Protein AF-A0A086M224-F1 (afdb_monomer_lite)

Foldseek 3Di:
DDDLVVLQVLLVVLLVVQLPDQPPPPVPDDPVVVVVSVVVLLVNLVSLLSSLVSCLVSVPVVSNLSSLNSLVSSCVVVLPPLADDPSSVVSLVSSLVSLVPRPPVPDDPSSVVSNVVSVVSNVSSVVSVVVVPDPPVVVVVVVVVVVVVCVVVVPDDPDDDDPDDDDDDDDDDDDDDDDDDDDDDDDDDDDDDDDDDD

pLDDT: mean 72.97, std 20.07, range [31.69, 95.88]

Secondary structure (DSSP, 8-state):
---HHHHHHHHHHHHHHHTT----------HHHHHHHHHHHHHHHHHHHHHHHHHHHTT-HHHHHHHHHHHHHHHGGGTTSSS--HHHHHHHHHHHHHHHTS-GGG--HHHHHHHHHHHHHHHHHHHHHHHHT--HHHHHHHHHHHHHHHHHTT----PPPPTT----------------------------------

Sequence (198 aa):
RQSPYVLDAFAQAICAKYARVPLNSSLSGSQQEGRREQERRQHRASRVLIAVEASTIACNYTYLFCAVAAYDALLRPLLCLHTLPPFLLDGLVKCLVAMEGVPRTAWHPRGRALFGLLTSRLLLIQTQSLQARRPRRARERDKEERRAKKKRSGERIIPKRKKGERRTVSEGPTKAATDDDAQTAHTRREDVPQIGRQ

Structure (mmCIF, N/CA/C/O backbone):
data_AF-A0A086M224-F1
#
_entry.id   AF-A0A086M224-F1
#
loop_
_atom_site.group_PDB
_atom_site.id
_atom_site.type_symbol
_atom_site.label_atom_id
_atom_site.label_alt_id
_atom_site.label_comp_id
_atom_site.label_asym_id
_atom_site.label_entity_id
_atom_site.label_seq_id
_atom_site.pdbx_PDB_ins_code
_atom_site.Cartn_x
_atom_site.Cartn_y
_atom_site.Cartn_z
_atom_site.occupancy
_atom_site.B_iso_or_equiv
_atom_site.auth_seq_id
_atom_site.auth_comp_id
_atom_site.auth_asym_id
_atom_site.auth_atom_id
_atom_site.pdbx_PDB_model_num
ATOM 1 N N . ARG A 1 1 ? 21.143 2.810 -5.596 1.00 77.50 1 ARG A N 1
ATOM 2 C CA . ARG A 1 1 ? 22.346 2.144 -6.163 1.00 77.50 1 ARG A CA 1
ATOM 3 C C . ARG A 1 1 ? 22.003 1.235 -7.343 1.00 77.50 1 ARG A C 1
ATOM 5 O O . ARG A 1 1 ? 22.846 1.104 -8.211 1.00 77.50 1 ARG A O 1
ATOM 12 N N . GLN A 1 2 ? 20.813 0.621 -7.389 1.00 89.75 2 GLN A N 1
ATOM 13 C CA . GLN A 1 2 ? 20.341 -0.099 -8.580 1.00 89.75 2 GLN A CA 1
ATOM 14 C C . GLN A 1 2 ? 19.823 0.873 -9.650 1.00 89.75 2 GLN A C 1
ATOM 16 O O . GLN A 1 2 ? 19.426 1.988 -9.305 1.00 89.75 2 GLN A O 1
ATOM 21 N N . SER A 1 3 ? 19.837 0.456 -10.919 1.00 91.31 3 SER A N 1
ATOM 22 C CA . SER A 1 3 ? 19.295 1.251 -12.027 1.00 91.31 3 SER A CA 1
ATOM 23 C C . SER A 1 3 ? 17.758 1.317 -11.973 1.00 91.31 3 SER A C 1
ATOM 25 O O . SER A 1 3 ? 17.129 0.388 -11.453 1.00 91.31 3 SER A O 1
ATOM 27 N N . PRO A 1 4 ? 17.128 2.370 -12.532 1.00 88.75 4 PRO A N 1
ATOM 28 C CA . PRO A 1 4 ? 15.668 2.495 -12.566 1.00 88.75 4 PRO A CA 1
ATOM 29 C C . PRO A 1 4 ? 14.967 1.286 -13.199 1.00 88.75 4 PRO A C 1
ATOM 31 O O . PRO A 1 4 ? 13.969 0.821 -12.665 1.00 88.75 4 PRO A O 1
ATOM 34 N N . TYR A 1 5 ? 15.536 0.708 -14.262 1.00 89.94 5 TYR A N 1
ATOM 35 C CA . TYR A 1 5 ? 14.992 -0.482 -14.929 1.00 89.94 5 TYR A CA 1
ATOM 36 C C . TYR A 1 5 ? 14.932 -1.716 -14.016 1.00 89.94 5 TYR A C 1
ATOM 38 O O . TYR A 1 5 ? 13.956 -2.463 -14.037 1.00 89.94 5 TYR A O 1
ATOM 46 N N . VAL A 1 6 ? 15.959 -1.928 -13.185 1.00 91.94 6 VAL A N 1
ATOM 47 C CA . VAL A 1 6 ? 15.996 -3.050 -12.232 1.00 91.94 6 VAL A CA 1
ATOM 48 C C . VAL A 1 6 ? 14.977 -2.839 -11.113 1.00 91.94 6 VAL A C 1
ATOM 50 O O . VAL A 1 6 ? 14.301 -3.783 -10.703 1.00 91.94 6 VAL A O 1
ATOM 53 N N . LEU A 1 7 ? 14.846 -1.601 -10.630 1.00 90.94 7 LEU A N 1
ATOM 54 C CA . LEU A 1 7 ? 13.844 -1.236 -9.627 1.00 90.94 7 LEU A CA 1
ATOM 55 C C . LEU A 1 7 ? 12.420 -1.417 -10.161 1.00 90.94 7 LEU A C 1
ATOM 57 O O . LEU A 1 7 ? 11.557 -1.914 -9.438 1.00 90.94 7 LEU A O 1
ATOM 61 N N . ASP A 1 8 ? 12.199 -1.083 -11.430 1.00 89.81 8 ASP A N 1
ATOM 62 C CA . ASP A 1 8 ? 10.910 -1.231 -12.093 1.00 89.81 8 ASP A CA 1
ATOM 63 C C . ASP A 1 8 ? 10.511 -2.702 -12.261 1.00 89.81 8 ASP A C 1
ATOM 65 O O . ASP A 1 8 ? 9.438 -3.120 -11.823 1.00 89.81 8 ASP A O 1
ATOM 69 N N . ALA A 1 9 ? 11.423 -3.531 -12.782 1.00 90.56 9 ALA A N 1
ATOM 70 C CA . ALA A 1 9 ? 11.211 -4.972 -12.905 1.00 90.56 9 ALA A CA 1
ATOM 71 C C . ALA A 1 9 ? 10.948 -5.632 -11.539 1.00 90.56 9 ALA A C 1
ATOM 73 O O . ALA A 1 9 ? 10.083 -6.504 -11.406 1.00 90.56 9 ALA A O 1
ATOM 74 N N . PHE A 1 10 ? 11.657 -5.187 -10.496 1.00 91.00 10 PHE A N 1
ATOM 75 C CA . PHE A 1 10 ? 11.409 -5.630 -9.129 1.00 91.00 10 PHE A CA 1
ATOM 76 C C . PHE A 1 10 ? 10.000 -5.245 -8.655 1.00 91.00 10 PHE A C 1
ATOM 78 O O . PHE A 1 10 ? 9.260 -6.102 -8.163 1.00 91.00 10 PHE A O 1
ATOM 85 N N . ALA A 1 11 ? 9.605 -3.980 -8.817 1.00 90.44 11 ALA A N 1
ATOM 86 C CA . ALA A 1 11 ? 8.287 -3.502 -8.418 1.00 90.44 11 ALA A CA 1
ATOM 87 C C . ALA A 1 11 ? 7.167 -4.246 -9.156 1.00 90.44 11 ALA A C 1
ATOM 89 O O . ALA A 1 11 ? 6.208 -4.699 -8.523 1.00 90.44 11 ALA A O 1
ATOM 90 N N . GLN A 1 12 ? 7.325 -4.462 -10.463 1.00 91.25 12 GLN A N 1
ATOM 91 C CA . GLN A 1 12 ? 6.413 -5.249 -11.284 1.00 91.25 12 GLN A CA 1
ATOM 92 C C . GLN A 1 12 ? 6.273 -6.683 -10.760 1.00 91.25 12 GLN A C 1
ATOM 94 O O . GLN A 1 12 ? 5.150 -7.164 -10.589 1.00 91.25 12 GLN A O 1
ATOM 99 N N . ALA A 1 13 ? 7.381 -7.361 -10.442 1.00 91.44 13 ALA A N 1
ATOM 100 C CA . ALA A 1 13 ? 7.358 -8.727 -9.920 1.00 91.44 13 ALA A CA 1
ATOM 101 C C . ALA A 1 13 ? 6.629 -8.824 -8.568 1.00 91.44 13 ALA A C 1
ATOM 103 O O . ALA A 1 13 ? 5.836 -9.743 -8.333 1.00 91.44 13 ALA A O 1
ATOM 104 N N . ILE A 1 14 ? 6.854 -7.858 -7.673 1.00 90.00 14 ILE A N 1
ATOM 105 C CA . ILE A 1 14 ? 6.162 -7.786 -6.380 1.00 90.00 14 ILE A CA 1
ATOM 106 C C . ILE A 1 14 ? 4.670 -7.496 -6.578 1.00 90.00 14 ILE A C 1
ATOM 108 O O . ILE A 1 14 ? 3.832 -8.174 -5.976 1.00 90.00 14 ILE A O 1
ATOM 112 N N . CYS A 1 15 ? 4.318 -6.548 -7.448 1.00 88.00 15 CYS A N 1
ATOM 113 C CA . CYS A 1 15 ? 2.928 -6.237 -7.769 1.00 88.00 15 CYS A CA 1
ATOM 114 C C . CYS A 1 15 ? 2.209 -7.454 -8.359 1.00 88.00 15 CYS A C 1
ATOM 116 O O . CYS A 1 15 ? 1.136 -7.811 -7.879 1.00 88.00 15 CYS A O 1
ATOM 118 N N . ALA A 1 16 ? 2.815 -8.155 -9.319 1.00 86.81 16 ALA A N 1
ATOM 119 C CA . ALA A 1 16 ? 2.249 -9.369 -9.905 1.00 86.81 16 ALA A CA 1
ATOM 120 C C . ALA A 1 16 ? 1.981 -10.450 -8.844 1.00 86.81 16 ALA A C 1
ATOM 122 O O . ALA A 1 16 ? 0.923 -11.081 -8.848 1.00 86.81 16 ALA A O 1
ATOM 123 N N . LYS A 1 17 ? 2.900 -10.613 -7.884 1.00 86.88 17 LYS A N 1
ATOM 124 C CA . LYS A 1 17 ? 2.770 -11.594 -6.801 1.00 86.88 17 LYS A CA 1
ATOM 125 C C . LYS A 1 17 ? 1.673 -11.248 -5.790 1.00 86.88 17 LYS A C 1
ATOM 127 O O . LYS A 1 17 ? 1.035 -12.152 -5.253 1.00 86.88 17 LYS A O 1
ATOM 132 N N . TYR A 1 18 ? 1.470 -9.966 -5.482 1.00 80.81 18 TYR A N 1
ATOM 133 C CA . TYR A 1 18 ? 0.638 -9.556 -4.344 1.00 80.81 18 TYR A CA 1
ATOM 134 C C . TYR A 1 18 ? -0.653 -8.814 -4.695 1.00 80.81 18 TYR A C 1
ATOM 136 O O . TYR A 1 18 ? -1.503 -8.706 -3.811 1.00 80.81 18 TYR A O 1
ATOM 144 N N . ALA A 1 19 ? -0.846 -8.372 -5.941 1.00 69.81 19 ALA A N 1
ATOM 145 C CA . ALA A 1 19 ? -2.034 -7.627 -6.369 1.00 69.81 19 ALA A CA 1
ATOM 146 C C . ALA A 1 19 ? -3.329 -8.460 -6.386 1.00 69.81 19 ALA A C 1
ATOM 148 O O . ALA A 1 19 ? -4.415 -7.888 -6.373 1.00 69.81 19 ALA A O 1
ATOM 149 N N . ARG A 1 20 ? -3.239 -9.799 -6.417 1.00 61.56 20 ARG A N 1
ATOM 150 C CA . ARG A 1 20 ? -4.403 -10.693 -6.596 1.00 61.56 20 ARG A CA 1
ATOM 151 C C . ARG A 1 20 ? -4.700 -11.627 -5.428 1.00 61.56 20 ARG A C 1
ATOM 153 O O . ARG A 1 20 ? -5.630 -12.416 -5.520 1.00 61.56 20 ARG A O 1
ATOM 160 N N . VAL A 1 21 ? -3.931 -11.567 -4.342 1.00 58.09 21 VAL A N 1
ATOM 161 C CA . VAL A 1 21 ? -4.069 -12.536 -3.243 1.00 58.09 21 VAL A CA 1
ATOM 162 C C . VAL A 1 21 ? -4.805 -11.885 -2.070 1.00 58.09 21 VAL A C 1
ATOM 164 O O . VAL A 1 21 ? -4.141 -11.207 -1.268 1.00 58.09 21 VAL A O 1
ATOM 167 N N . PRO A 1 22 ? -6.138 -12.057 -1.941 1.00 52.94 22 PRO A N 1
ATOM 168 C CA . PRO A 1 22 ? -6.823 -11.728 -0.699 1.00 52.94 22 PRO A CA 1
ATOM 169 C C . PRO A 1 22 ? -6.164 -12.515 0.437 1.00 52.94 22 PRO A C 1
ATOM 171 O O . PRO A 1 22 ? -5.813 -13.685 0.287 1.00 52.94 22 PRO A O 1
ATOM 174 N N . LEU A 1 23 ? -5.901 -11.849 1.561 1.00 53.16 23 LEU A N 1
ATOM 175 C CA . LEU A 1 23 ? -5.476 -12.556 2.763 1.00 53.16 23 LEU A CA 1
ATOM 176 C C . LEU A 1 23 ? -6.668 -13.400 3.212 1.00 53.16 23 LEU A C 1
ATOM 178 O O . LEU A 1 23 ? -7.639 -12.849 3.724 1.00 53.16 23 LEU A O 1
ATOM 182 N N . ASN A 1 24 ? -6.605 -14.712 2.988 1.00 50.22 24 ASN A N 1
ATOM 183 C CA . ASN A 1 24 ? -7.543 -15.643 3.599 1.00 50.22 24 ASN A CA 1
ATOM 184 C C . ASN A 1 24 ? -7.463 -15.429 5.111 1.00 50.22 24 ASN A C 1
ATOM 186 O O . ASN A 1 24 ? -6.439 -15.707 5.729 1.00 50.22 24 ASN A O 1
ATOM 190 N N . SER A 1 25 ? -8.520 -14.872 5.694 1.00 51.16 25 SER A N 1
ATOM 191 C CA . SER A 1 25 ? -8.642 -14.683 7.132 1.00 51.16 25 SER A CA 1
ATOM 192 C C . SER A 1 25 ? -9.072 -16.003 7.764 1.00 51.16 25 SER A C 1
ATOM 194 O O . SER A 1 25 ? -10.216 -16.154 8.191 1.00 51.16 25 SER A O 1
ATOM 196 N N . SER A 1 26 ? -8.179 -16.989 7.801 1.00 47.94 26 SER A N 1
ATOM 197 C CA . SER A 1 26 ? -8.378 -18.172 8.634 1.00 47.94 26 SER A CA 1
ATOM 198 C C . SER A 1 26 ? -8.054 -17.793 10.080 1.00 47.94 26 SER A C 1
ATOM 200 O O . SER A 1 26 ? -6.976 -18.077 10.582 1.00 47.94 26 SER A O 1
ATOM 202 N N . LEU A 1 27 ? -8.996 -17.128 10.755 1.00 52.16 27 LEU A N 1
ATOM 203 C CA . LEU A 1 27 ? -8.908 -16.787 12.186 1.00 52.16 27 LEU A CA 1
ATOM 204 C C . LEU A 1 27 ? -9.100 -18.007 13.115 1.00 52.16 27 LEU A C 1
ATOM 206 O O . LEU A 1 27 ? -9.242 -17.848 14.323 1.00 52.16 27 LEU A O 1
ATOM 210 N N . SER A 1 28 ? -9.103 -19.225 12.568 1.00 46.41 28 SER A N 1
ATOM 211 C CA . SER A 1 28 ? -9.207 -20.480 13.313 1.00 46.41 28 SER A CA 1
ATOM 212 C C . SER A 1 28 ? -7.823 -21.106 13.450 1.00 46.41 28 SER A C 1
ATOM 214 O O . SER A 1 28 ? -7.503 -22.064 12.752 1.00 46.41 28 SER A O 1
ATOM 216 N N . GLY A 1 29 ? -6.990 -20.544 14.318 1.00 53.19 29 GLY A N 1
ATOM 217 C CA . GLY A 1 29 ? -5.663 -21.082 14.591 1.00 53.19 29 GLY A CA 1
ATOM 218 C C . GLY A 1 29 ? -5.257 -20.853 16.038 1.00 53.19 29 GLY A C 1
ATOM 219 O O . GLY A 1 29 ? -5.607 -19.841 16.646 1.00 53.19 29 GLY A O 1
ATOM 220 N N . SER A 1 30 ? -4.518 -21.811 16.592 1.00 55.09 30 SER A N 1
ATOM 221 C CA . SER A 1 30 ? -3.890 -21.723 17.917 1.00 55.09 30 SER A CA 1
ATOM 222 C C . SER A 1 30 ? -3.069 -20.425 18.082 1.00 55.09 30 SER A C 1
ATOM 224 O O . SER A 1 30 ? -2.651 -19.817 17.097 1.00 55.09 30 SER A O 1
ATOM 226 N N . GLN A 1 31 ? -2.766 -19.984 19.313 1.00 62.97 31 GLN A N 1
ATOM 227 C CA . GLN A 1 31 ? -1.962 -18.758 19.525 1.00 62.97 31 GLN A CA 1
ATOM 228 C C . GLN A 1 31 ? -0.607 -18.769 18.784 1.00 62.97 31 GLN A C 1
ATOM 230 O O . GLN A 1 31 ? -0.113 -17.724 18.358 1.00 62.97 31 GLN A O 1
ATOM 235 N N . GLN A 1 32 ? -0.026 -19.952 18.574 1.00 63.44 32 GLN A N 1
ATOM 236 C CA . GLN A 1 32 ? 1.213 -20.132 17.817 1.00 63.44 32 GLN A CA 1
ATOM 237 C C . GLN A 1 32 ? 1.018 -19.916 16.305 1.00 63.44 32 GLN A C 1
ATOM 239 O O . GLN A 1 32 ? 1.908 -19.411 15.618 1.00 63.44 32 GLN A O 1
ATOM 244 N N . GLU A 1 33 ? -0.163 -20.246 15.791 1.00 67.50 33 GLU A N 1
ATOM 245 C CA . GLU A 1 33 ? -0.567 -20.028 14.404 1.00 67.50 33 GLU A CA 1
ATOM 246 C C . GLU A 1 33 ? -0.854 -18.548 14.132 1.00 67.50 33 GLU A C 1
ATOM 248 O O . GLU A 1 33 ? -0.393 -18.012 13.124 1.00 67.50 33 GLU A O 1
ATOM 253 N N . GLY A 1 34 ? -1.460 -17.848 15.099 1.00 70.81 34 GLY A N 1
ATOM 254 C CA . GLY A 1 34 ? -1.643 -16.395 15.050 1.00 70.81 34 GLY A CA 1
ATOM 255 C C . GLY A 1 34 ? -0.320 -15.622 14.970 1.00 70.81 34 GLY A C 1
ATOM 256 O O . GLY A 1 34 ? -0.194 -14.687 14.176 1.00 70.81 34 GLY A O 1
ATOM 257 N N . ARG A 1 35 ? 0.709 -16.049 15.719 1.00 75.12 35 ARG A N 1
ATOM 258 C CA . ARG A 1 35 ? 2.049 -15.436 15.648 1.00 75.12 35 ARG A CA 1
ATOM 259 C C . ARG A 1 35 ? 2.702 -15.634 14.277 1.00 75.12 35 ARG A C 1
ATOM 261 O O . ARG A 1 35 ? 3.187 -14.671 13.686 1.00 75.12 35 ARG A O 1
ATOM 268 N N . ARG A 1 36 ? 2.673 -16.859 13.741 1.00 80.25 36 ARG A N 1
ATOM 269 C CA . ARG A 1 36 ? 3.217 -17.166 12.404 1.00 80.25 36 ARG A CA 1
ATOM 270 C C . ARG A 1 36 ? 2.483 -16.406 11.304 1.00 80.25 3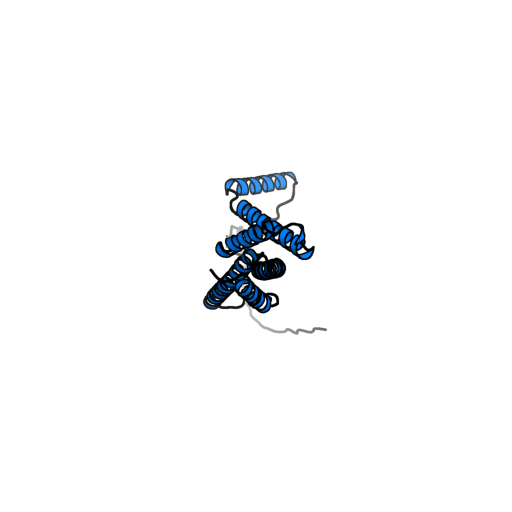6 ARG A C 1
ATOM 272 O O . ARG A 1 36 ? 3.101 -15.941 10.347 1.00 80.25 36 ARG A O 1
ATOM 279 N N . GLU A 1 37 ? 1.168 -16.263 11.426 1.00 79.94 37 GLU A N 1
ATOM 280 C CA . GLU A 1 37 ? 0.374 -15.499 10.472 1.00 79.94 37 GLU A CA 1
ATOM 281 C C . GLU A 1 37 ? 0.725 -14.005 10.514 1.00 79.94 37 GLU A C 1
ATOM 283 O O . GLU A 1 37 ? 0.900 -13.375 9.467 1.00 79.94 37 GLU A O 1
ATOM 288 N N . GLN A 1 38 ? 0.910 -13.443 11.709 1.00 77.94 38 GLN A N 1
ATOM 289 C CA . GLN A 1 38 ? 1.353 -12.063 11.881 1.00 77.94 38 GLN A CA 1
ATOM 290 C C . GLN A 1 38 ? 2.743 -11.820 11.273 1.00 77.94 38 GLN A C 1
ATOM 292 O O . GLN A 1 38 ? 2.917 -10.848 10.535 1.00 77.94 38 GLN A O 1
ATOM 297 N N . GLU A 1 39 ? 3.707 -12.713 11.503 1.00 82.69 39 GLU A N 1
ATOM 298 C CA . GLU A 1 39 ? 5.053 -12.633 10.913 1.00 82.69 39 GLU A CA 1
ATOM 299 C C . GLU A 1 39 ? 5.007 -12.697 9.376 1.00 82.69 39 GLU A C 1
ATOM 301 O O . GLU A 1 39 ? 5.666 -11.904 8.695 1.00 82.69 39 GLU A O 1
ATOM 306 N N . ARG A 1 40 ? 4.172 -13.577 8.802 1.00 84.62 40 ARG A N 1
ATOM 307 C CA . ARG A 1 40 ? 3.950 -13.660 7.345 1.00 84.62 40 ARG A CA 1
ATOM 308 C C . ARG A 1 40 ? 3.349 -12.375 6.781 1.00 84.62 40 ARG A C 1
ATOM 310 O O . ARG A 1 40 ? 3.777 -11.907 5.723 1.00 84.62 40 ARG A O 1
ATOM 317 N N . ARG A 1 41 ? 2.370 -11.788 7.477 1.00 83.19 41 ARG A N 1
ATOM 318 C CA . ARG A 1 41 ? 1.755 -10.510 7.085 1.00 83.19 41 ARG A CA 1
ATOM 319 C C . ARG A 1 41 ? 2.775 -9.374 7.122 1.00 83.19 41 ARG A C 1
ATOM 321 O O . ARG A 1 41 ? 2.827 -8.599 6.172 1.00 83.19 41 ARG A O 1
ATOM 328 N N . GLN A 1 42 ? 3.615 -9.309 8.154 1.00 85.94 42 GLN A N 1
ATOM 329 C CA . GLN A 1 42 ? 4.689 -8.316 8.258 1.00 85.94 42 GLN A CA 1
ATOM 330 C C . GLN A 1 42 ? 5.710 -8.457 7.126 1.00 85.94 42 GLN A C 1
ATOM 332 O O . GLN A 1 42 ? 6.014 -7.468 6.462 1.00 85.94 42 GLN A O 1
ATOM 337 N N . HIS A 1 43 ? 6.168 -9.677 6.831 1.00 88.25 43 HIS A N 1
ATOM 338 C CA . HIS A 1 43 ? 7.072 -9.932 5.704 1.00 88.25 43 HIS A CA 1
ATOM 339 C C . HIS A 1 43 ? 6.451 -9.520 4.367 1.00 88.25 43 HIS A C 1
ATOM 341 O O . HIS A 1 43 ? 7.106 -8.890 3.536 1.00 88.25 43 HIS A O 1
ATOM 347 N N . ARG A 1 44 ? 5.172 -9.847 4.149 1.00 88.75 44 ARG A N 1
ATOM 348 C CA . ARG A 1 44 ? 4.450 -9.448 2.935 1.00 88.75 44 ARG A CA 1
ATOM 349 C C . ARG A 1 44 ? 4.336 -7.927 2.829 1.00 88.75 44 ARG A C 1
ATOM 351 O O . ARG A 1 44 ? 4.643 -7.381 1.776 1.00 88.75 44 ARG A O 1
ATOM 358 N N . ALA A 1 45 ? 3.945 -7.257 3.908 1.00 90.00 45 ALA A N 1
ATOM 359 C CA . ALA A 1 45 ? 3.850 -5.803 3.966 1.00 90.00 45 ALA A CA 1
ATOM 360 C C . ALA A 1 45 ? 5.209 -5.132 3.714 1.00 90.00 45 ALA A C 1
ATOM 362 O O . ALA A 1 45 ? 5.280 -4.226 2.893 1.00 90.00 45 ALA A O 1
ATOM 363 N N . SER A 1 46 ? 6.290 -5.626 4.324 1.00 92.31 46 SER A N 1
ATOM 364 C CA . SER A 1 46 ? 7.655 -5.142 4.080 1.00 92.31 46 SER A CA 1
ATOM 365 C C . SER A 1 46 ? 8.035 -5.231 2.601 1.00 92.31 46 SER A C 1
ATOM 367 O O . SER A 1 46 ? 8.442 -4.234 2.014 1.00 92.31 46 SER A O 1
ATOM 369 N N . ARG A 1 47 ? 7.808 -6.380 1.951 1.00 92.81 47 ARG A N 1
ATOM 370 C CA . ARG A 1 47 ? 8.103 -6.543 0.517 1.00 92.81 47 ARG A CA 1
ATOM 371 C C . ARG A 1 47 ? 7.312 -5.588 -0.370 1.00 92.81 47 ARG A C 1
ATOM 373 O O . ARG A 1 47 ? 7.854 -5.081 -1.346 1.00 92.81 47 ARG A O 1
ATOM 380 N N . VAL A 1 48 ? 6.042 -5.360 -0.045 1.00 93.81 48 VAL A N 1
ATOM 381 C CA . VAL A 1 48 ? 5.201 -4.410 -0.781 1.00 93.81 48 VAL A CA 1
ATOM 382 C C . VAL A 1 48 ? 5.700 -2.976 -0.587 1.00 93.81 48 VAL A C 1
ATOM 384 O O . VAL A 1 48 ? 5.776 -2.241 -1.564 1.00 93.81 48 VAL A O 1
ATOM 387 N N . LEU A 1 49 ? 6.114 -2.590 0.624 1.00 95.12 49 LEU A N 1
ATOM 388 C CA . LEU A 1 49 ? 6.684 -1.262 0.882 1.00 95.12 49 LEU A CA 1
ATOM 389 C C . LEU A 1 49 ? 8.002 -1.034 0.130 1.00 95.12 49 LEU A C 1
ATOM 391 O O . LEU A 1 49 ? 8.201 0.042 -0.421 1.00 95.12 49 LEU A O 1
ATOM 395 N N . ILE A 1 50 ? 8.853 -2.057 0.007 1.00 94.56 50 ILE A N 1
ATOM 396 C CA . ILE A 1 50 ? 10.063 -1.965 -0.827 1.00 94.56 50 ILE A CA 1
ATOM 397 C C . ILE A 1 50 ? 9.685 -1.729 -2.300 1.00 94.56 50 ILE A C 1
ATOM 399 O O . ILE A 1 50 ? 10.357 -0.973 -2.993 1.00 94.56 50 ILE A O 1
ATOM 403 N N . ALA A 1 51 ? 8.596 -2.328 -2.795 1.00 94.81 51 ALA A N 1
ATOM 404 C CA . ALA A 1 51 ? 8.118 -2.062 -4.154 1.00 94.81 51 ALA A CA 1
ATOM 405 C C . ALA A 1 51 ? 7.528 -0.654 -4.326 1.00 94.81 51 ALA A C 1
ATOM 407 O O . ALA A 1 51 ? 7.683 -0.073 -5.399 1.00 94.81 51 ALA A O 1
ATOM 408 N N . VAL A 1 52 ? 6.901 -0.090 -3.287 1.00 95.88 52 VAL A N 1
ATOM 409 C CA . VAL A 1 52 ? 6.491 1.325 -3.266 1.00 95.88 52 VAL A CA 1
ATOM 410 C C . VAL A 1 52 ? 7.723 2.216 -3.421 1.00 95.88 52 VAL A C 1
ATOM 412 O O . VAL A 1 52 ? 7.768 3.026 -4.339 1.00 95.88 52 VAL A O 1
ATOM 415 N N . GLU A 1 53 ? 8.754 2.015 -2.599 1.00 95.31 53 GLU A N 1
ATOM 416 C CA . GLU A 1 53 ? 10.003 2.786 -2.671 1.00 95.31 53 GLU A CA 1
ATOM 417 C C . GLU A 1 53 ? 10.705 2.632 -4.029 1.00 95.31 53 GLU A C 1
ATOM 419 O O . GLU A 1 53 ? 11.096 3.627 -4.640 1.00 95.31 53 GLU A O 1
ATOM 424 N N . ALA A 1 54 ? 10.810 1.402 -4.540 1.00 94.56 54 ALA A N 1
ATOM 425 C CA . ALA A 1 54 ? 11.404 1.122 -5.844 1.00 94.56 54 ALA A CA 1
ATOM 426 C C . ALA A 1 54 ? 10.658 1.835 -6.984 1.00 94.56 54 ALA A C 1
ATOM 428 O O . ALA A 1 54 ? 11.299 2.450 -7.833 1.00 94.56 54 ALA A O 1
ATOM 429 N N . SER A 1 55 ? 9.319 1.812 -6.969 1.00 93.62 55 SER A N 1
ATOM 430 C CA . SER A 1 55 ? 8.487 2.485 -7.979 1.00 93.62 55 SER A CA 1
ATOM 431 C C . SER A 1 55 ? 8.612 4.006 -7.907 1.00 93.62 55 SER A C 1
ATOM 433 O O . SER A 1 55 ? 8.663 4.664 -8.944 1.00 93.62 55 SER A O 1
ATOM 435 N N . THR A 1 56 ? 8.696 4.565 -6.695 1.00 93.69 56 THR A N 1
ATOM 436 C CA . THR A 1 56 ? 8.914 6.002 -6.479 1.00 93.69 56 THR A CA 1
ATOM 437 C C . THR A 1 56 ? 10.261 6.441 -7.044 1.00 93.69 56 THR A C 1
ATOM 439 O O . THR A 1 56 ? 10.320 7.426 -7.772 1.00 93.69 56 THR A O 1
ATOM 442 N N . ILE A 1 57 ? 11.337 5.695 -6.767 1.00 93.81 57 ILE A N 1
ATOM 443 C CA . ILE A 1 57 ? 12.685 6.006 -7.272 1.00 93.81 57 ILE A CA 1
ATOM 444 C C . ILE A 1 57 ? 12.764 5.833 -8.795 1.00 93.81 57 ILE A C 1
ATOM 446 O O . ILE A 1 57 ? 13.423 6.619 -9.469 1.00 93.81 57 ILE A O 1
ATOM 450 N N . ALA A 1 58 ? 12.100 4.813 -9.343 1.00 92.62 58 ALA A N 1
ATOM 451 C CA . ALA A 1 58 ? 12.050 4.568 -10.782 1.00 92.62 58 ALA A CA 1
ATOM 452 C C . ALA A 1 58 ? 11.087 5.509 -11.531 1.00 92.62 58 ALA A C 1
ATOM 454 O O . ALA A 1 58 ? 11.011 5.441 -12.756 1.00 92.62 58 ALA A O 1
ATOM 455 N N . CYS A 1 59 ? 10.338 6.360 -10.819 1.00 92.19 59 CYS A N 1
ATOM 456 C CA . CYS A 1 59 ? 9.272 7.201 -11.366 1.00 92.19 59 CYS A CA 1
ATOM 457 C C . CYS A 1 59 ? 8.206 6.418 -12.162 1.00 92.19 59 CYS A C 1
ATOM 459 O O . CYS A 1 59 ? 7.546 6.980 -13.038 1.00 92.19 59 CYS A O 1
ATOM 461 N N . ASN A 1 60 ? 7.995 5.131 -11.853 1.00 93.62 60 ASN A N 1
ATOM 462 C CA . ASN A 1 60 ? 6.939 4.335 -12.475 1.00 93.62 60 ASN A CA 1
ATOM 463 C C . ASN A 1 60 ? 5.665 4.376 -11.626 1.00 93.62 60 ASN A C 1
ATOM 465 O O . ASN A 1 60 ? 5.430 3.556 -10.733 1.00 93.62 60 ASN A O 1
ATOM 469 N N . TYR A 1 61 ? 4.811 5.349 -11.931 1.00 92.44 61 TYR A N 1
ATOM 470 C CA . TYR A 1 61 ? 3.595 5.595 -11.162 1.00 92.44 61 TYR A CA 1
ATOM 471 C C . TYR A 1 61 ? 2.549 4.484 -11.306 1.00 92.44 61 TYR A C 1
ATOM 473 O O . TYR A 1 61 ? 1.776 4.252 -10.379 1.00 92.44 61 TYR A O 1
ATOM 481 N N . THR A 1 62 ? 2.553 3.739 -12.415 1.00 91.69 62 THR A N 1
ATOM 482 C CA . THR A 1 62 ? 1.643 2.600 -12.606 1.00 91.69 62 THR A CA 1
ATOM 483 C C . THR A 1 62 ? 1.902 1.530 -11.549 1.00 91.69 62 THR A C 1
ATOM 485 O O . THR A 1 62 ? 0.979 1.115 -10.843 1.00 91.69 62 THR A O 1
ATOM 488 N N . TYR A 1 63 ? 3.164 1.124 -11.381 1.00 91.75 63 TYR A N 1
ATOM 489 C CA . TYR A 1 63 ? 3.517 0.131 -10.368 1.00 91.75 63 TYR A CA 1
ATOM 490 C C . TYR A 1 63 ? 3.503 0.695 -8.953 1.00 91.75 63 TYR A C 1
ATOM 492 O O . TYR A 1 63 ? 3.165 -0.047 -8.032 1.00 91.75 63 TYR A O 1
ATOM 500 N N . LEU A 1 64 ? 3.722 2.002 -8.775 1.00 94.81 64 LEU A N 1
ATOM 501 C CA . LEU A 1 64 ? 3.484 2.660 -7.494 1.00 94.81 64 LEU A CA 1
ATOM 502 C C . LEU A 1 64 ? 2.024 2.485 -7.050 1.00 94.81 64 LEU A C 1
ATOM 504 O O . LEU A 1 64 ? 1.772 1.969 -5.961 1.00 94.81 64 LEU A O 1
ATOM 508 N N . PHE A 1 65 ? 1.052 2.840 -7.898 1.00 93.88 65 PHE A N 1
ATOM 509 C CA . PHE A 1 65 ? -0.367 2.678 -7.566 1.00 93.88 65 PHE A CA 1
ATOM 510 C C . PHE A 1 65 ? -0.742 1.205 -7.348 1.00 93.88 65 PHE A C 1
ATOM 512 O O . PHE A 1 65 ? -1.524 0.900 -6.444 1.00 93.88 65 PHE A O 1
ATOM 519 N N . CYS A 1 66 ? -0.166 0.274 -8.115 1.00 92.69 66 CYS A N 1
ATOM 520 C CA . CYS A 1 66 ? -0.365 -1.160 -7.893 1.00 92.69 66 CYS A CA 1
ATOM 521 C C . CYS A 1 66 ? 0.201 -1.640 -6.548 1.00 92.69 66 CYS A C 1
ATOM 523 O O . CYS A 1 66 ? -0.476 -2.390 -5.840 1.00 92.69 66 CYS A O 1
ATOM 525 N N . ALA A 1 67 ? 1.406 -1.210 -6.174 1.00 93.88 67 ALA A N 1
ATOM 526 C CA . ALA A 1 67 ? 2.038 -1.576 -4.911 1.00 93.88 67 ALA A CA 1
ATOM 527 C C . ALA A 1 67 ? 1.243 -1.019 -3.725 1.00 93.88 67 ALA A C 1
ATOM 529 O O . ALA A 1 67 ? 0.951 -1.745 -2.773 1.00 93.88 67 ALA A O 1
ATOM 530 N N . VAL A 1 68 ? 0.790 0.233 -3.819 1.00 94.25 68 VAL A N 1
ATOM 531 C CA . VAL A 1 68 ? -0.056 0.853 -2.795 1.00 94.25 68 VAL A CA 1
ATOM 532 C C . VAL A 1 68 ? -1.417 0.152 -2.692 1.00 94.25 68 VAL A C 1
ATOM 534 O O . VAL A 1 68 ? -1.902 -0.091 -1.587 1.00 94.25 68 VAL A O 1
ATOM 537 N N . ALA A 1 69 ? -2.022 -0.262 -3.808 1.00 91.94 69 ALA A N 1
ATOM 538 C CA . ALA A 1 69 ? -3.264 -1.037 -3.788 1.00 91.94 69 ALA A CA 1
ATOM 539 C C . ALA A 1 69 ? -3.070 -2.427 -3.154 1.00 91.94 69 ALA A C 1
ATOM 541 O O . ALA A 1 69 ? -3.926 -2.896 -2.400 1.00 91.94 69 ALA A O 1
ATOM 542 N N . ALA A 1 70 ? -1.932 -3.076 -3.415 1.00 90.94 70 ALA A N 1
ATOM 543 C CA . ALA A 1 70 ? -1.573 -4.327 -2.758 1.00 90.94 70 ALA A CA 1
ATOM 544 C C . ALA A 1 70 ? -1.384 -4.126 -1.247 1.00 90.94 70 ALA A C 1
ATOM 546 O O . ALA A 1 70 ? -1.810 -4.977 -0.467 1.00 90.94 70 ALA A O 1
ATOM 547 N N . TYR A 1 71 ? -0.809 -2.996 -0.826 1.00 91.12 71 TYR A N 1
ATOM 548 C CA . TYR A 1 71 ? -0.687 -2.638 0.585 1.00 91.12 71 TYR A CA 1
ATOM 549 C C . TYR A 1 71 ? -2.059 -2.406 1.233 1.00 91.12 71 TYR A C 1
ATOM 551 O O . TYR A 1 71 ? -2.345 -2.968 2.289 1.00 91.12 71 TYR A O 1
ATOM 559 N N . ASP A 1 72 ? -2.955 -1.670 0.566 1.00 88.94 72 ASP A N 1
ATOM 560 C CA . ASP A 1 72 ? -4.332 -1.452 1.027 1.00 88.94 72 ASP A CA 1
ATOM 561 C C . ASP A 1 72 ? -5.078 -2.766 1.294 1.00 88.94 72 ASP A C 1
ATOM 563 O O . ASP A 1 72 ? -5.783 -2.903 2.301 1.00 88.94 72 ASP A O 1
ATOM 567 N N . ALA A 1 73 ? -4.909 -3.740 0.398 1.00 86.69 73 ALA A N 1
ATOM 568 C CA . ALA A 1 73 ? -5.521 -5.055 0.520 1.00 86.69 73 ALA A CA 1
ATOM 569 C C . ALA A 1 73 ? -5.025 -5.822 1.759 1.00 86.69 73 ALA A C 1
ATOM 571 O O . ALA A 1 73 ? -5.799 -6.580 2.344 1.00 86.69 73 ALA A O 1
ATOM 572 N N . LEU A 1 74 ? -3.781 -5.596 2.203 1.00 84.81 74 LEU A N 1
ATOM 573 C CA . LEU A 1 74 ? -3.258 -6.161 3.456 1.00 84.81 74 LEU A CA 1
ATOM 574 C C . LEU A 1 74 ? -3.903 -5.536 4.693 1.00 84.81 74 LEU A C 1
ATOM 576 O O . LEU A 1 74 ? -4.041 -6.206 5.714 1.00 84.81 74 LEU A O 1
ATOM 580 N N . LEU A 1 75 ? -4.287 -4.262 4.604 1.00 82.00 75 LEU A N 1
ATOM 581 C CA . LEU A 1 75 ? -4.902 -3.526 5.705 1.00 82.00 75 LEU A CA 1
ATOM 582 C C . LEU A 1 75 ? -6.389 -3.855 5.873 1.00 82.00 75 LEU A C 1
ATOM 584 O O . LEU A 1 75 ? -6.888 -3.785 6.992 1.00 82.00 75 LEU A O 1
ATOM 588 N N . ARG A 1 76 ? -7.102 -4.226 4.796 1.00 78.75 76 ARG A N 1
ATOM 589 C CA . ARG A 1 76 ? -8.561 -4.480 4.815 1.00 78.75 76 ARG A CA 1
ATOM 590 C C . ARG A 1 76 ? -9.029 -5.403 5.949 1.00 78.75 76 ARG A C 1
ATOM 592 O O . ARG A 1 76 ? -9.963 -5.011 6.645 1.00 78.75 76 ARG A O 1
ATOM 599 N N . PRO A 1 77 ? -8.393 -6.563 6.209 1.00 72.06 77 PRO A N 1
ATOM 600 C CA . PRO A 1 77 ? -8.808 -7.451 7.299 1.00 72.06 77 PRO A CA 1
ATOM 601 C C . PRO A 1 77 ? -8.600 -6.858 8.701 1.00 72.06 77 PRO A C 1
ATOM 603 O O . PRO A 1 77 ? -9.132 -7.377 9.675 1.00 72.06 77 PRO A O 1
A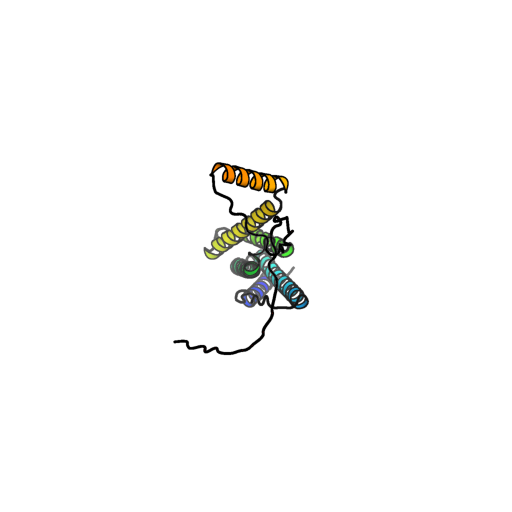TOM 606 N N . LEU A 1 78 ? -7.803 -5.793 8.823 1.00 70.12 78 LEU A N 1
ATOM 607 C CA . LEU A 1 78 ? -7.402 -5.185 10.092 1.00 70.12 78 LEU A CA 1
ATOM 608 C C . LEU A 1 78 ? -8.191 -3.914 10.417 1.00 70.12 78 LEU A C 1
ATOM 610 O O . LEU A 1 78 ? -8.028 -3.371 11.503 1.00 70.12 78 LEU A O 1
ATOM 614 N N . LEU A 1 79 ? -9.067 -3.451 9.519 1.00 67.25 79 LEU A N 1
ATOM 615 C CA . LEU A 1 79 ? -9.881 -2.247 9.737 1.00 67.25 79 LEU A CA 1
ATOM 616 C C . LEU A 1 79 ? -10.898 -2.399 10.872 1.00 67.25 79 LEU A C 1
ATOM 618 O O . LEU A 1 79 ? -11.386 -1.406 11.401 1.00 67.25 79 LEU A O 1
ATOM 622 N N . CYS A 1 80 ? -11.216 -3.636 11.254 1.00 68.31 80 CYS A N 1
ATOM 623 C CA . CYS A 1 80 ? -12.052 -3.922 12.416 1.00 68.31 80 CYS A CA 1
ATOM 624 C C . CYS A 1 80 ? -11.308 -3.701 13.746 1.00 68.31 80 CYS A C 1
ATOM 626 O O . CYS A 1 80 ? -11.935 -3.667 14.805 1.00 68.31 80 CYS A O 1
ATOM 628 N N . LEU A 1 81 ? -9.976 -3.575 13.717 1.00 65.81 81 LEU A N 1
ATOM 629 C CA . LEU A 1 81 ? -9.173 -3.332 14.908 1.00 65.81 81 LEU A CA 1
ATOM 630 C C . LEU A 1 81 ? -9.193 -1.844 15.256 1.00 65.81 81 LEU A C 1
ATOM 632 O O . LEU A 1 81 ? -8.998 -0.994 14.396 1.00 65.81 81 LEU A O 1
ATOM 636 N N . HIS A 1 82 ? -9.356 -1.543 16.546 1.00 66.19 82 HIS A N 1
ATOM 637 C CA . HIS A 1 82 ? -9.310 -0.166 17.059 1.00 66.19 82 HIS A CA 1
ATOM 638 C C . HIS A 1 82 ? -7.926 0.483 16.910 1.00 66.19 82 HIS A C 1
ATOM 640 O O . HIS A 1 82 ? -7.792 1.702 16.992 1.00 66.19 82 HIS A O 1
ATOM 646 N N . THR A 1 83 ? -6.885 -0.334 16.746 1.00 69.81 83 THR A N 1
ATOM 647 C CA . THR A 1 83 ? -5.506 0.110 16.556 1.00 69.81 83 THR A CA 1
ATOM 648 C C . THR A 1 83 ? -4.805 -0.813 15.573 1.00 69.81 83 THR A C 1
ATOM 650 O O . THR A 1 83 ? -4.824 -2.035 15.743 1.00 69.81 83 THR A O 1
ATOM 653 N N . LEU A 1 84 ? -4.139 -0.231 14.579 1.00 76.31 84 LEU A N 1
ATOM 654 C CA . LEU A 1 84 ? -3.231 -0.963 13.704 1.00 76.31 84 LEU A CA 1
ATOM 655 C C . LEU A 1 84 ? -1.862 -1.157 14.373 1.00 76.31 84 LEU A C 1
ATOM 657 O O . LEU A 1 84 ? -1.414 -0.278 15.112 1.00 76.31 84 LEU A O 1
ATOM 661 N N . PRO A 1 85 ? -1.166 -2.276 14.097 1.00 81.25 85 PRO A N 1
ATOM 662 C CA . PRO A 1 85 ? 0.233 -2.440 14.472 1.00 81.25 85 PRO A CA 1
ATOM 663 C C . PRO A 1 85 ? 1.088 -1.252 13.985 1.00 81.25 85 PRO A C 1
ATOM 665 O O . PRO A 1 85 ? 0.936 -0.862 12.824 1.00 81.25 85 PRO A O 1
ATOM 668 N N . PRO A 1 86 ? 2.019 -0.712 14.800 1.00 82.88 86 PRO A N 1
ATOM 669 C CA . PRO A 1 86 ? 2.796 0.485 14.454 1.00 82.88 86 PRO A CA 1
ATOM 670 C C . PRO A 1 86 ? 3.510 0.407 13.099 1.00 82.88 86 PRO A C 1
ATOM 672 O O . PRO A 1 86 ? 3.477 1.357 12.329 1.00 82.88 86 PRO A O 1
ATOM 675 N N . PHE A 1 87 ? 4.077 -0.754 12.762 1.00 83.56 87 PHE A N 1
ATOM 676 C CA . PHE A 1 87 ? 4.718 -0.989 11.464 1.00 83.56 87 PHE A CA 1
ATOM 677 C C . PHE A 1 87 ? 3.755 -0.834 10.271 1.00 83.56 87 PHE A C 1
ATOM 679 O O . PHE A 1 87 ? 4.136 -0.334 9.216 1.00 83.56 87 PHE A O 1
ATOM 686 N N . LEU A 1 88 ? 2.496 -1.257 10.426 1.00 86.25 88 LEU A N 1
ATOM 687 C CA . LEU A 1 88 ? 1.494 -1.118 9.368 1.00 86.25 88 LEU A CA 1
ATOM 688 C C . LEU A 1 88 ? 0.975 0.321 9.251 1.00 86.25 88 LEU A C 1
ATOM 690 O O . LEU A 1 88 ? 0.589 0.761 8.172 1.00 86.25 88 LEU A O 1
ATOM 694 N N . LEU A 1 89 ? 0.991 1.067 10.355 1.00 88.19 89 LEU A N 1
ATOM 695 C CA . LEU A 1 89 ? 0.700 2.494 10.338 1.00 88.19 89 LEU A CA 1
ATOM 696 C C . LEU A 1 89 ? 1.821 3.284 9.644 1.00 88.19 89 LEU A C 1
ATOM 698 O O . LEU A 1 89 ? 1.529 4.119 8.795 1.00 88.19 89 LEU A O 1
ATOM 702 N N . ASP A 1 90 ? 3.086 2.983 9.949 1.00 90.06 90 ASP A N 1
ATOM 703 C CA . ASP A 1 90 ? 4.249 3.578 9.273 1.00 90.06 90 ASP A CA 1
ATOM 704 C C . ASP A 1 90 ? 4.195 3.340 7.757 1.00 90.06 90 ASP A C 1
ATOM 706 O O . ASP A 1 90 ? 4.324 4.269 6.961 1.00 90.06 90 ASP A O 1
ATOM 710 N N . GLY A 1 91 ? 3.899 2.108 7.338 1.00 92.19 91 GLY A N 1
ATOM 711 C CA . GLY A 1 91 ? 3.758 1.800 5.918 1.00 92.19 91 GLY A CA 1
ATOM 712 C C . GLY A 1 91 ? 2.581 2.508 5.238 1.00 92.19 91 GLY A C 1
ATOM 713 O O . GLY A 1 91 ? 2.705 2.899 4.077 1.00 92.19 91 GLY A O 1
ATOM 714 N N . LEU A 1 92 ? 1.468 2.744 5.945 1.00 91.94 92 LEU A N 1
ATOM 715 C CA . LEU A 1 92 ? 0.364 3.566 5.436 1.00 91.94 92 LEU A CA 1
ATOM 716 C C . LEU A 1 92 ? 0.821 5.008 5.172 1.00 91.94 92 LEU A C 1
ATOM 718 O O . LEU A 1 92 ? 0.519 5.557 4.113 1.00 91.94 92 LEU A O 1
ATOM 722 N N . VAL A 1 93 ? 1.581 5.599 6.099 1.00 93.06 93 VAL A N 1
ATOM 723 C CA . VAL A 1 93 ? 2.152 6.944 5.934 1.00 93.06 93 VAL A CA 1
ATOM 724 C C . VAL A 1 93 ? 3.123 6.977 4.753 1.00 93.06 93 VAL A C 1
ATOM 726 O O . VAL A 1 93 ? 3.004 7.856 3.904 1.00 93.06 93 VAL A O 1
ATOM 729 N N . LYS A 1 94 ? 4.011 5.984 4.620 1.00 94.94 94 LYS A N 1
ATOM 730 C CA . LYS A 1 94 ? 4.924 5.869 3.468 1.00 94.94 94 LYS A CA 1
ATOM 731 C C . LYS A 1 94 ? 4.182 5.804 2.134 1.00 94.94 94 LYS A C 1
ATOM 733 O O . LYS A 1 94 ? 4.581 6.470 1.185 1.00 94.94 94 LYS A O 1
ATOM 738 N N . CYS A 1 95 ? 3.086 5.048 2.064 1.00 95.25 95 CYS A N 1
ATOM 739 C CA . CYS A 1 95 ? 2.250 4.990 0.864 1.00 95.25 95 CYS A CA 1
ATOM 740 C C . CYS A 1 95 ? 1.622 6.351 0.535 1.00 95.25 95 CYS A C 1
ATOM 742 O O . CYS A 1 95 ? 1.590 6.738 -0.630 1.00 95.25 95 CYS A O 1
ATOM 744 N N . LEU A 1 96 ? 1.134 7.082 1.543 1.00 95.38 96 LEU A N 1
ATOM 745 C CA . LEU A 1 96 ? 0.553 8.413 1.348 1.00 95.38 96 LEU A CA 1
ATOM 746 C C . LEU A 1 96 ? 1.592 9.414 0.837 1.00 95.38 96 LEU A C 1
ATOM 748 O O . LEU A 1 96 ? 1.336 10.064 -0.171 1.00 95.38 96 LEU A O 1
ATOM 752 N N . VAL A 1 97 ? 2.767 9.469 1.467 1.00 95.81 97 VAL A N 1
ATOM 753 C CA . VAL A 1 97 ? 3.874 10.349 1.054 1.00 95.81 97 VAL A CA 1
ATOM 754 C C . VAL A 1 97 ? 4.333 10.021 -0.368 1.00 95.81 97 VAL A C 1
ATOM 756 O O . VAL A 1 97 ? 4.515 10.917 -1.188 1.00 95.81 97 VAL A O 1
ATOM 759 N N . ALA A 1 98 ? 4.469 8.733 -0.696 1.00 95.50 98 ALA A N 1
ATOM 760 C CA . ALA A 1 98 ? 4.857 8.310 -2.037 1.00 95.50 98 ALA A CA 1
ATOM 761 C C . ALA A 1 98 ? 3.836 8.745 -3.101 1.00 95.50 98 ALA A C 1
ATOM 763 O O . ALA A 1 98 ? 4.229 9.190 -4.175 1.00 95.50 98 ALA A O 1
ATOM 764 N N . MET A 1 99 ? 2.534 8.653 -2.806 1.00 95.19 99 MET A N 1
ATOM 765 C CA . MET A 1 99 ? 1.496 9.105 -3.737 1.00 95.19 99 MET A CA 1
ATOM 766 C C . MET A 1 99 ? 1.377 10.630 -3.808 1.00 95.19 99 MET A C 1
ATOM 768 O O . MET A 1 99 ? 1.083 11.154 -4.876 1.00 95.19 99 MET A O 1
ATOM 772 N N . GLU A 1 100 ? 1.635 11.355 -2.719 1.00 94.25 100 GLU A N 1
ATOM 773 C CA . GLU A 1 100 ? 1.669 12.824 -2.715 1.00 94.25 100 GLU A CA 1
ATOM 774 C C . GLU A 1 100 ? 2.774 13.377 -3.628 1.00 94.25 100 GLU A C 1
ATOM 776 O O . GLU A 1 100 ? 2.571 14.385 -4.303 1.00 94.25 100 GLU A O 1
ATOM 781 N N . GLY A 1 101 ? 3.900 12.665 -3.736 1.00 91.50 101 GLY A N 1
ATOM 782 C CA . GLY A 1 101 ? 4.983 12.989 -4.667 1.00 91.50 101 GLY A CA 1
ATOM 783 C C . GLY A 1 101 ? 4.671 12.747 -6.152 1.00 91.50 101 GLY A C 1
ATOM 784 O O . GLY A 1 101 ? 5.502 13.065 -7.002 1.00 91.50 101 GLY A O 1
ATOM 785 N N . VAL A 1 102 ? 3.508 12.183 -6.503 1.00 94.81 102 VAL A N 1
ATOM 786 C CA . VAL A 1 102 ? 3.152 11.870 -7.898 1.00 94.81 102 VAL A CA 1
ATOM 787 C C . VAL A 1 102 ? 2.666 13.129 -8.629 1.00 94.81 102 VAL A C 1
ATOM 789 O O . VAL A 1 102 ? 1.705 13.767 -8.178 1.00 94.81 102 VAL A O 1
ATOM 792 N N . PRO A 1 103 ? 3.235 13.473 -9.803 1.00 93.25 103 PRO A N 1
ATOM 793 C CA . PRO A 1 103 ? 2.802 14.630 -10.579 1.00 93.25 103 PRO A CA 1
ATOM 794 C C . PRO A 1 103 ? 1.345 14.473 -11.015 1.00 93.25 103 PRO A C 1
ATOM 796 O O . PRO A 1 103 ? 0.932 13.404 -11.462 1.00 93.25 103 PRO A O 1
ATOM 799 N N . ARG A 1 104 ? 0.560 15.558 -10.939 1.00 90.62 104 ARG A N 1
ATOM 800 C CA . ARG A 1 104 ? -0.894 15.565 -11.224 1.00 90.62 104 ARG A CA 1
ATOM 801 C C . ARG A 1 104 ? -1.273 14.955 -12.579 1.00 90.62 104 ARG A C 1
ATOM 803 O O . ARG A 1 104 ? -2.362 14.400 -12.701 1.00 90.62 104 ARG A O 1
ATOM 810 N N . THR A 1 105 ? -0.383 15.032 -13.564 1.00 92.25 105 THR A N 1
ATOM 811 C CA . THR A 1 105 ? -0.543 14.468 -14.913 1.00 92.25 105 THR A CA 1
ATOM 812 C C . THR A 1 105 ? -0.526 12.938 -14.943 1.00 92.25 105 THR A C 1
ATOM 814 O O . THR A 1 105 ? -1.167 12.347 -15.804 1.00 92.25 105 THR A O 1
ATOM 817 N N . ALA A 1 106 ? 0.145 12.288 -13.990 1.00 91.25 106 ALA A N 1
ATOM 818 C CA . ALA A 1 106 ? 0.211 10.831 -13.880 1.00 91.25 106 ALA A CA 1
ATOM 819 C C . ALA A 1 106 ? -0.951 10.226 -13.065 1.00 91.25 106 ALA A C 1
ATOM 821 O O . ALA A 1 106 ? -1.070 9.005 -12.950 1.00 91.25 106 ALA A O 1
ATOM 822 N N . TRP A 1 107 ? -1.824 11.058 -12.486 1.00 93.06 107 TRP A N 1
ATOM 823 C CA . TRP A 1 107 ? -2.953 10.577 -11.693 1.00 93.06 107 TRP A CA 1
ATOM 824 C C . TRP A 1 107 ? -4.092 10.072 -12.570 1.00 93.06 107 TRP A C 1
ATOM 826 O O . TRP A 1 107 ? -4.757 10.844 -13.258 1.00 93.06 107 TRP A O 1
ATOM 836 N N . HIS A 1 108 ? -4.427 8.797 -12.410 1.00 90.25 108 HIS A N 1
ATOM 837 C CA . HIS A 1 108 ? -5.646 8.213 -12.959 1.00 90.25 108 HIS A CA 1
ATOM 838 C C . HIS A 1 108 ? -6.765 8.126 -11.893 1.00 90.25 108 HIS A C 1
ATOM 840 O O . HIS A 1 108 ? -6.481 8.131 -10.688 1.00 90.25 108 HIS A O 1
ATOM 846 N N . PRO A 1 109 ? -8.048 7.979 -12.288 1.00 91.19 109 PRO A N 1
ATOM 847 C CA . PRO A 1 109 ? -9.183 7.962 -11.354 1.00 91.19 109 PRO A CA 1
ATOM 848 C C . PRO A 1 109 ? -9.050 6.931 -10.225 1.00 91.19 109 PRO A C 1
ATOM 850 O O . PRO A 1 109 ? -9.316 7.236 -9.065 1.00 91.19 109 PRO A O 1
ATOM 853 N N . ARG A 1 110 ? -8.554 5.724 -10.539 1.00 88.19 110 ARG A N 1
ATOM 854 C CA . ARG A 1 110 ? -8.315 4.679 -9.525 1.00 88.19 110 ARG A CA 1
ATOM 855 C C . ARG A 1 110 ? -7.261 5.075 -8.481 1.00 88.19 110 ARG A C 1
ATOM 857 O O . ARG A 1 110 ? -7.421 4.722 -7.321 1.00 88.19 110 ARG A O 1
ATOM 864 N N . GLY A 1 111 ? -6.223 5.820 -8.868 1.00 90.38 111 GLY A N 1
ATOM 865 C CA . GLY A 1 111 ? -5.177 6.295 -7.962 1.00 90.38 111 GLY A CA 1
ATOM 866 C C . GLY A 1 111 ? -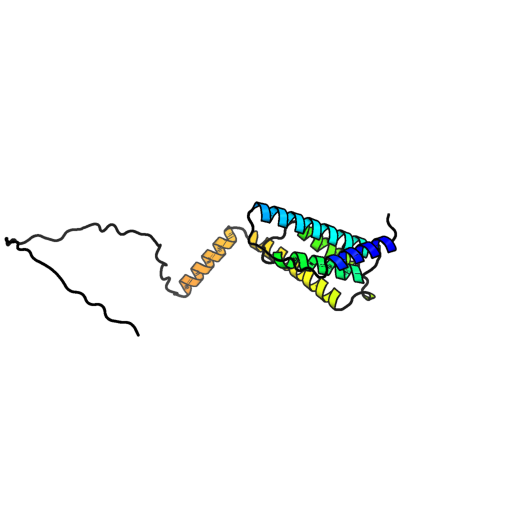5.726 7.362 -7.021 1.00 90.38 111 GLY A C 1
ATOM 867 O O . GLY A 1 111 ? -5.502 7.298 -5.817 1.00 90.38 111 GLY A O 1
ATOM 868 N N . ARG A 1 112 ? -6.564 8.271 -7.543 1.00 92.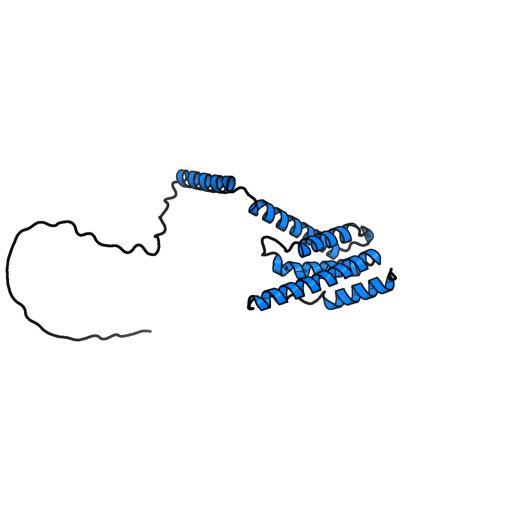88 112 ARG A N 1
ATOM 869 C CA . ARG A 1 112 ? -7.284 9.271 -6.732 1.00 92.88 112 ARG A CA 1
ATOM 870 C C . ARG A 1 112 ? -8.205 8.618 -5.706 1.00 92.88 112 ARG A C 1
ATOM 872 O O . ARG A 1 112 ? -8.167 8.976 -4.532 1.00 92.88 112 ARG A O 1
ATOM 879 N N . ALA A 1 113 ? -8.989 7.629 -6.135 1.00 92.25 113 ALA A N 1
ATOM 880 C CA . ALA A 1 113 ? -9.852 6.864 -5.240 1.00 92.25 113 ALA A CA 1
ATOM 881 C C . ALA A 1 113 ? -9.043 6.125 -4.161 1.00 92.25 113 ALA A C 1
ATOM 883 O O . ALA A 1 113 ? -9.421 6.137 -2.993 1.00 92.25 113 ALA A O 1
ATOM 884 N N . LEU A 1 114 ? -7.905 5.531 -4.535 1.00 92.44 114 LEU A N 1
ATOM 885 C CA . LEU A 1 114 ? -6.997 4.866 -3.603 1.00 92.44 114 LEU A CA 1
ATOM 886 C C . LEU A 1 114 ? -6.434 5.845 -2.564 1.00 92.44 114 LEU A C 1
ATOM 888 O O . LEU A 1 114 ? -6.466 5.541 -1.376 1.00 92.44 114 LEU A O 1
ATOM 892 N N . PHE A 1 115 ? -5.994 7.035 -2.978 1.00 93.56 115 PHE A N 1
ATOM 893 C CA . PHE A 1 115 ? -5.526 8.076 -2.057 1.00 93.56 115 PHE A CA 1
ATOM 894 C C . PHE A 1 115 ? -6.614 8.508 -1.078 1.00 93.56 115 PHE A C 1
ATOM 896 O O . PHE A 1 115 ? -6.380 8.504 0.128 1.00 93.56 115 PHE A O 1
ATOM 903 N N . GLY A 1 116 ? -7.820 8.801 -1.576 1.00 93.00 116 GLY A N 1
ATOM 904 C CA . GLY A 1 116 ? -8.964 9.150 -0.730 1.00 93.00 116 GLY A CA 1
ATOM 905 C C . GLY A 1 116 ? -9.330 8.043 0.264 1.00 93.00 116 GLY A C 1
ATOM 906 O O . GLY A 1 116 ? -9.692 8.307 1.409 1.00 93.00 116 GLY A O 1
ATOM 907 N N . LEU A 1 117 ? -9.193 6.783 -0.142 1.00 90.56 117 LEU A N 1
ATOM 908 C CA . LEU A 1 117 ? -9.467 5.640 0.718 1.00 90.56 117 LEU A CA 1
ATOM 909 C C . LEU A 1 117 ? -8.400 5.466 1.812 1.00 90.56 117 LEU A C 1
ATOM 911 O O . LEU A 1 117 ? -8.750 5.213 2.967 1.00 90.56 117 LEU A O 1
ATOM 915 N N . LEU A 1 118 ? -7.116 5.641 1.491 1.00 90.75 118 LEU A N 1
ATOM 916 C CA . LEU A 1 118 ? -6.034 5.575 2.478 1.00 90.75 118 LEU A CA 1
ATOM 917 C C . LEU A 1 118 ? -6.097 6.722 3.490 1.00 90.75 118 LEU A C 1
ATOM 919 O O . LEU A 1 118 ? -5.939 6.482 4.688 1.00 90.75 118 LEU A O 1
ATOM 923 N N . THR A 1 119 ? -6.381 7.946 3.038 1.00 91.44 119 THR A N 1
ATOM 924 C CA . THR A 1 119 ? -6.551 9.103 3.931 1.00 91.44 119 THR A CA 1
ATOM 925 C C . THR A 1 119 ? -7.755 8.918 4.849 1.00 91.44 119 THR A C 1
ATOM 927 O O . THR A 1 119 ? -7.635 9.095 6.061 1.00 91.44 1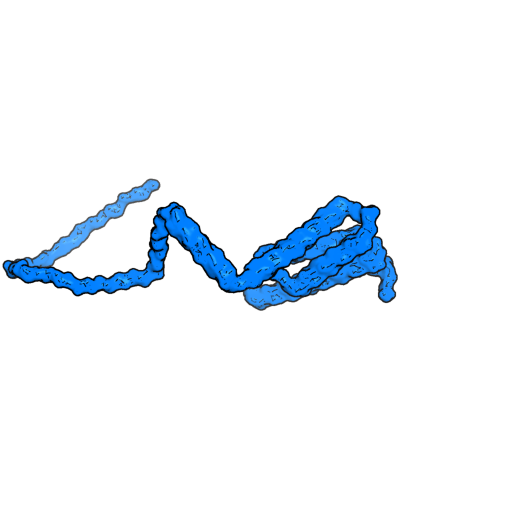19 THR A O 1
ATOM 930 N N . SER A 1 120 ? -8.887 8.453 4.312 1.00 89.00 120 SER A N 1
ATOM 931 C CA . SER A 1 120 ? -10.080 8.137 5.109 1.00 89.00 120 SER A CA 1
ATOM 932 C C . SER A 1 120 ? -9.786 7.091 6.187 1.00 89.00 120 SER A C 1
ATOM 934 O O . SER A 1 120 ? -10.207 7.237 7.334 1.00 89.00 120 SER A O 1
ATOM 936 N N . ARG A 1 121 ? -9.014 6.047 5.859 1.00 85.50 121 ARG A N 1
ATOM 937 C CA . ARG A 1 121 ? -8.594 5.033 6.839 1.00 85.50 121 ARG A CA 1
ATOM 938 C C . ARG A 1 121 ? -7.689 5.609 7.919 1.00 85.50 121 ARG A C 1
ATOM 940 O O . ARG A 1 121 ? -7.900 5.306 9.090 1.00 85.50 121 ARG A O 1
ATOM 947 N N . LEU A 1 122 ? -6.721 6.449 7.555 1.00 86.38 122 LEU A N 1
ATOM 948 C CA . LEU A 1 122 ? -5.856 7.114 8.530 1.00 86.38 122 LEU A CA 1
ATOM 949 C C . LEU A 1 122 ? -6.678 7.957 9.520 1.00 86.38 122 LEU A C 1
ATOM 951 O O . LEU A 1 122 ? -6.471 7.855 10.729 1.00 86.38 122 LEU A O 1
ATOM 955 N N . LEU A 1 123 ? -7.661 8.712 9.023 1.00 86.44 123 LEU A N 1
ATOM 956 C CA . LEU A 1 123 ? -8.579 9.500 9.852 1.00 86.44 123 LEU A CA 1
ATOM 957 C C . LEU A 1 123 ? -9.429 8.619 10.781 1.00 86.44 123 LEU A C 1
ATOM 959 O O . LEU A 1 123 ? -9.600 8.937 11.960 1.00 86.44 123 LEU A O 1
ATOM 963 N N . LEU A 1 124 ? -9.928 7.479 10.294 1.00 83.81 124 LEU A N 1
ATOM 964 C CA . LEU A 1 124 ? -10.654 6.515 11.129 1.00 83.81 124 LEU A CA 1
ATOM 965 C C . LEU A 1 124 ? -9.778 5.983 12.275 1.00 83.81 124 LEU A C 1
ATOM 967 O O . LEU A 1 124 ? -10.214 5.948 13.423 1.00 83.81 124 LEU A O 1
ATOM 971 N N . ILE A 1 125 ? -8.518 5.647 12.005 1.00 81.69 125 ILE A N 1
ATOM 972 C CA . ILE A 1 125 ? -7.582 5.159 13.032 1.00 81.69 125 ILE A CA 1
ATOM 973 C C . ILE A 1 125 ? -7.266 6.255 14.058 1.00 81.69 125 ILE A C 1
ATOM 975 O O . ILE A 1 125 ? -7.231 5.998 15.267 1.00 81.69 125 ILE A O 1
ATOM 979 N N . GLN A 1 126 ? -7.057 7.493 13.599 1.00 81.38 126 GLN A N 1
ATOM 980 C CA . GLN A 1 126 ? -6.827 8.639 14.480 1.00 81.38 126 GLN A CA 1
ATOM 981 C C . GLN A 1 126 ? -8.033 8.893 15.392 1.00 81.38 126 GLN A C 1
ATOM 983 O O . GLN A 1 126 ? -7.875 9.027 16.607 1.00 81.38 126 GLN A O 1
ATOM 988 N N . THR A 1 127 ? -9.248 8.897 14.839 1.00 80.19 127 THR A N 1
ATOM 989 C CA . THR A 1 127 ? -10.476 9.118 15.619 1.00 80.19 127 THR A CA 1
ATOM 990 C C . THR A 1 127 ? -10.719 8.006 16.641 1.00 80.19 127 THR A C 1
ATOM 992 O O . THR A 1 127 ? -11.027 8.306 17.796 1.00 80.19 127 THR A O 1
ATOM 995 N N . GLN A 1 128 ? -10.498 6.739 16.279 1.00 78.00 128 GLN A N 1
ATOM 996 C CA . GLN A 1 128 ? -10.574 5.608 17.215 1.00 78.00 128 GLN A CA 1
ATOM 997 C C . GLN A 1 128 ? -9.548 5.727 18.350 1.00 78.00 128 GLN A C 1
ATOM 999 O O . GLN A 1 128 ? -9.887 5.537 19.522 1.00 78.00 128 GLN A O 1
ATOM 1004 N N . SER A 1 129 ? -8.313 6.122 18.030 1.00 73.50 129 SER A N 1
ATOM 1005 C CA . SER A 1 129 ? -7.245 6.329 19.016 1.00 73.50 129 SER A CA 1
ATOM 1006 C C . SER A 1 129 ? -7.591 7.443 20.012 1.00 73.50 129 SER A C 1
ATOM 1008 O O . SER A 1 129 ? -7.390 7.293 21.221 1.00 73.50 129 SER A O 1
ATOM 1010 N N . LEU A 1 130 ? -8.170 8.547 19.532 1.00 73.56 130 LEU A N 1
ATOM 1011 C CA . LEU A 1 130 ? -8.630 9.656 20.374 1.00 73.56 130 LEU A CA 1
ATOM 1012 C C . LEU A 1 130 ? -9.821 9.255 21.258 1.00 73.56 130 LEU A C 1
ATOM 1014 O O . LEU A 1 130 ? -9.860 9.593 22.443 1.00 73.56 130 LEU A O 1
ATOM 1018 N N . GLN A 1 131 ? -10.775 8.484 20.727 1.00 71.88 131 GLN A N 1
ATOM 1019 C CA . GLN A 1 131 ? -11.904 7.967 21.508 1.00 71.88 131 GLN A CA 1
ATOM 1020 C C . GLN A 1 131 ? -11.448 7.004 22.611 1.00 71.88 131 GLN A C 1
ATOM 1022 O O . GLN A 1 131 ? -11.944 7.085 23.743 1.00 71.88 131 GLN A O 1
ATOM 1027 N N . ALA A 1 132 ? -10.476 6.132 22.319 1.00 65.06 132 ALA A N 1
ATOM 1028 C CA . ALA A 1 132 ? -9.883 5.215 23.289 1.00 65.06 132 ALA A CA 1
ATOM 1029 C C . ALA A 1 132 ? -9.201 5.965 24.447 1.00 65.06 132 ALA A C 1
ATOM 1031 O O . ALA A 1 132 ? -9.335 5.548 25.599 1.00 65.06 132 ALA A O 1
ATOM 1032 N N . ARG A 1 133 ? -8.567 7.109 24.151 1.00 64.12 133 ARG A N 1
ATOM 1033 C CA . ARG A 1 133 ? -7.885 7.986 25.116 1.00 64.12 133 ARG A CA 1
ATOM 1034 C C . ARG A 1 133 ? -8.798 8.960 25.869 1.00 64.12 133 ARG A C 1
ATOM 1036 O O . ARG A 1 133 ? -8.290 9.707 26.703 1.00 64.12 133 ARG A O 1
ATOM 1043 N N . ARG A 1 134 ? -10.123 8.960 25.643 1.00 60.09 134 ARG A N 1
ATOM 1044 C CA . ARG A 1 134 ? -11.037 9.802 26.441 1.00 60.09 134 ARG A CA 1
ATOM 1045 C C . ARG A 1 134 ? -10.814 9.538 27.940 1.00 60.09 134 ARG A C 1
ATOM 1047 O O . ARG A 1 134 ? -10.958 8.386 28.365 1.00 60.09 134 ARG A O 1
ATOM 1054 N N . PRO A 1 135 ? -10.506 10.572 28.747 1.00 59.56 135 PRO A N 1
ATOM 1055 C CA . PRO A 1 135 ? -10.244 10.399 30.169 1.00 59.56 135 PRO A CA 1
ATOM 1056 C C . PRO A 1 135 ? -11.464 9.769 30.848 1.00 59.56 135 PRO A C 1
ATOM 1058 O O . PRO A 1 135 ? -12.603 10.136 30.550 1.00 59.56 135 PRO A O 1
ATOM 1061 N N . ARG A 1 136 ? -11.238 8.820 31.771 1.00 59.72 136 ARG A N 1
ATOM 1062 C CA . ARG A 1 136 ? -12.307 8.102 32.502 1.00 59.72 136 ARG A CA 1
ATOM 1063 C C . ARG A 1 136 ? -13.375 9.052 33.058 1.00 59.72 136 ARG A C 1
ATOM 1065 O O . ARG A 1 136 ? -14.558 8.757 32.935 1.00 59.72 136 ARG A O 1
ATOM 1072 N N . ARG A 1 137 ? -12.965 10.233 33.531 1.00 56.31 137 ARG A N 1
ATOM 1073 C CA . ARG A 1 137 ? -13.852 11.290 34.046 1.00 56.31 137 ARG A CA 1
ATOM 1074 C C . ARG A 1 137 ? -14.860 11.816 33.014 1.00 56.31 137 ARG A C 1
ATOM 1076 O O . ARG A 1 137 ? -15.998 12.083 33.373 1.00 56.31 137 ARG A O 1
ATOM 1083 N N . ALA A 1 138 ? -14.492 11.916 31.735 1.00 60.50 138 ALA A N 1
ATOM 1084 C CA . ALA A 1 138 ? -15.417 12.327 30.674 1.00 60.50 138 ALA A CA 1
ATOM 1085 C C . ALA A 1 138 ? -16.426 11.217 30.335 1.00 60.50 138 ALA A C 1
ATOM 1087 O O . ALA A 1 138 ? -17.598 11.489 30.106 1.00 60.50 138 ALA A O 1
ATOM 1088 N N . ARG A 1 139 ? -15.998 9.946 30.376 1.00 61.72 139 ARG A N 1
ATOM 1089 C CA . ARG A 1 139 ? -16.900 8.795 30.182 1.00 61.72 139 ARG A CA 1
ATOM 1090 C C . ARG A 1 139 ? -17.868 8.609 31.351 1.00 61.72 139 ARG A C 1
ATOM 1092 O O . ARG A 1 139 ? -18.979 8.127 31.148 1.00 61.72 139 ARG A O 1
ATOM 1099 N N . GLU A 1 140 ? -17.447 8.951 32.565 1.00 63.62 140 GLU A N 1
ATOM 1100 C CA . GLU A 1 140 ? -18.313 8.950 33.746 1.00 63.62 140 GLU A CA 1
ATOM 1101 C C . GLU A 1 140 ? -19.305 10.108 33.719 1.00 63.62 140 GLU A C 1
ATOM 1103 O O . GLU A 1 140 ? -20.488 9.851 33.919 1.00 63.62 140 GLU A O 1
ATOM 1108 N N . ARG A 1 141 ? -18.879 11.318 33.326 1.00 64.69 141 ARG A N 1
ATOM 1109 C CA . ARG A 1 141 ? -19.795 12.442 33.072 1.00 64.69 141 ARG A CA 1
ATOM 1110 C C . ARG A 1 141 ? -20.820 12.126 31.983 1.00 64.69 141 ARG A C 1
ATOM 1112 O O . ARG A 1 141 ? -22.001 12.324 32.221 1.00 64.69 141 ARG A O 1
ATOM 1119 N N . ASP A 1 142 ? -20.420 11.528 30.857 1.00 70.56 142 ASP A N 1
ATOM 1120 C CA . ASP A 1 142 ? -21.361 11.097 29.806 1.00 70.56 142 ASP A CA 1
ATOM 1121 C C . ASP A 1 142 ? -22.362 10.045 30.325 1.00 70.56 142 ASP A C 1
ATOM 1123 O O . ASP A 1 142 ? -23.541 10.051 29.966 1.00 70.56 142 ASP A O 1
ATOM 1127 N N . LYS A 1 143 ? -21.915 9.110 31.177 1.00 74.25 143 LYS A N 1
ATOM 1128 C CA . LYS A 1 143 ? -22.800 8.114 31.806 1.00 74.25 143 LYS A CA 1
ATOM 1129 C C . LYS A 1 143 ? -23.753 8.759 32.806 1.00 74.25 143 LYS A C 1
ATOM 1131 O O . LYS A 1 143 ? -24.915 8.363 32.864 1.00 74.25 143 LYS A O 1
ATOM 1136 N N . GLU A 1 144 ? -23.271 9.707 33.594 1.00 71.62 144 GLU A N 1
ATOM 1137 C CA . GLU A 1 144 ? -24.048 10.429 34.595 1.00 71.62 144 GLU A CA 1
ATOM 1138 C C . GLU A 1 144 ? -25.070 11.361 33.940 1.00 71.62 144 GLU A C 1
ATOM 1140 O O . GLU A 1 144 ? -26.241 11.337 34.309 1.00 71.62 144 GLU A O 1
ATOM 1145 N N . GLU A 1 145 ? -24.690 12.056 32.871 1.00 75.19 145 GLU A N 1
ATOM 1146 C CA . GLU A 1 145 ? -25.578 12.901 32.077 1.00 75.19 145 GLU A CA 1
ATOM 1147 C C . GLU A 1 145 ? -26.633 12.071 31.330 1.00 75.19 145 GLU A C 1
ATOM 1149 O O . GLU A 1 145 ? -27.812 12.425 31.320 1.00 75.19 145 GLU A O 1
ATOM 1154 N N . ARG A 1 146 ? -26.265 10.903 30.779 1.00 76.44 146 ARG A N 1
ATOM 1155 C CA . ARG A 1 146 ? -27.237 9.951 30.210 1.00 76.44 146 ARG A CA 1
ATOM 1156 C C . ARG A 1 146 ? -28.201 9.414 31.268 1.00 76.44 146 ARG A C 1
ATOM 1158 O O . ARG A 1 146 ? -29.391 9.293 30.992 1.00 76.44 146 ARG A O 1
ATOM 1165 N N . ARG A 1 147 ? -27.722 9.113 32.481 1.00 72.06 147 ARG A N 1
ATOM 1166 C CA . ARG A 1 147 ? -28.578 8.710 33.613 1.00 72.06 147 ARG A CA 1
ATOM 1167 C C . ARG A 1 147 ? -29.498 9.850 34.051 1.00 72.06 147 ARG A C 1
ATOM 1169 O O . ARG A 1 147 ? -30.664 9.594 34.329 1.00 72.06 147 ARG A O 1
ATOM 1176 N N . ALA A 1 148 ? -29.011 11.088 34.072 1.00 74.00 148 ALA A N 1
ATOM 1177 C CA . ALA A 1 148 ? -29.797 12.268 34.418 1.00 74.00 148 ALA A CA 1
ATOM 1178 C C . ALA A 1 148 ? -30.882 12.557 33.368 1.00 74.00 148 ALA A C 1
ATOM 1180 O O . ALA A 1 148 ? -32.040 12.758 33.730 1.00 74.00 148 ALA A O 1
ATOM 1181 N N . LYS A 1 149 ? -30.548 12.480 32.073 1.00 74.94 149 LYS A N 1
ATOM 1182 C CA . LYS A 1 149 ? -31.518 12.583 30.969 1.00 74.94 149 LYS A CA 1
ATOM 1183 C C . LYS A 1 149 ? -32.576 11.478 31.042 1.00 74.94 149 LYS A C 1
ATOM 1185 O O . LYS A 1 149 ? -33.756 11.776 30.918 1.00 74.94 149 LYS A O 1
ATOM 1190 N N . LYS A 1 150 ? -32.177 10.239 31.355 1.00 69.50 150 LYS A N 1
ATOM 1191 C CA . LYS A 1 150 ? -33.100 9.102 31.510 1.00 69.50 150 LYS A CA 1
ATOM 1192 C C . LYS A 1 150 ? -34.019 9.209 32.736 1.00 69.50 150 LYS A C 1
ATOM 1194 O O . LYS A 1 150 ? -35.164 8.781 32.687 1.00 69.50 150 LYS A O 1
ATOM 1199 N N . LYS A 1 151 ? -33.543 9.813 33.832 1.00 68.62 151 LYS A N 1
ATOM 1200 C CA . LYS A 1 151 ? -34.386 10.159 34.992 1.00 68.62 151 LYS A CA 1
ATOM 1201 C C . LYS A 1 151 ? -35.402 11.252 34.650 1.00 68.62 151 LYS A C 1
ATOM 1203 O O . LYS A 1 151 ? -36.535 11.178 35.106 1.00 68.62 151 LYS A O 1
ATOM 1208 N N . ARG A 1 152 ? -35.009 12.244 33.841 1.00 70.06 152 ARG A N 1
ATOM 1209 C CA . ARG A 1 152 ? -35.892 13.336 33.395 1.00 70.06 152 ARG A CA 1
ATOM 1210 C C . ARG A 1 152 ? -36.941 12.889 32.375 1.00 70.06 152 ARG A C 1
ATOM 1212 O O . ARG A 1 152 ? -38.018 13.463 32.357 1.00 70.06 152 ARG A O 1
ATOM 1219 N N . SER A 1 153 ? -36.662 11.865 31.567 1.00 71.00 153 SER A N 1
ATOM 1220 C CA . SER A 1 153 ? -37.617 11.324 30.589 1.00 71.00 153 SER A CA 1
ATOM 1221 C C . SER A 1 153 ? -38.651 10.357 31.183 1.00 71.00 153 SER A C 1
ATOM 1223 O O . SER A 1 153 ? -39.441 9.794 30.433 1.00 71.00 153 SER A O 1
ATOM 1225 N N . GLY A 1 154 ? -38.644 10.121 32.504 1.00 63.81 154 GLY A N 1
ATOM 1226 C CA . GLY A 1 154 ? -39.617 9.250 33.181 1.00 63.81 154 GLY A CA 1
ATOM 1227 C C . GLY A 1 154 ? -39.551 7.771 32.773 1.00 63.81 154 GLY A C 1
ATOM 1228 O O . GLY A 1 154 ? -40.433 6.991 33.127 1.00 63.81 154 GLY A O 1
ATOM 1229 N N . GLU A 1 155 ? -38.517 7.362 32.033 1.00 58.66 155 GLU A N 1
ATOM 1230 C CA . GLU A 1 155 ? -38.432 6.025 31.453 1.00 58.66 155 GLU A CA 1
ATOM 1231 C C . GLU A 1 155 ? -38.122 5.000 32.555 1.00 58.66 155 GLU A C 1
ATOM 1233 O O . GLU A 1 155 ? -36.997 4.897 33.060 1.00 58.66 155 GLU A O 1
ATOM 1238 N N . ARG A 1 156 ? -39.163 4.267 32.970 1.00 53.62 156 ARG A N 1
ATOM 1239 C CA . ARG A 1 156 ? -39.143 3.309 34.082 1.00 53.62 156 ARG A CA 1
ATOM 1240 C C . ARG A 1 156 ? -38.045 2.267 33.855 1.00 53.62 156 ARG A C 1
ATOM 1242 O O . ARG A 1 156 ? -38.132 1.414 32.974 1.00 53.62 156 ARG A O 1
ATOM 1249 N N . ILE A 1 157 ? -36.991 2.329 34.665 1.00 56.09 157 ILE A N 1
ATOM 1250 C CA . ILE A 1 157 ? -35.908 1.345 34.638 1.00 56.09 157 ILE A CA 1
ATOM 1251 C C . ILE A 1 157 ? -36.457 0.045 35.231 1.00 56.09 157 ILE A C 1
ATOM 1253 O O . ILE A 1 157 ? -36.576 -0.070 36.446 1.00 56.09 157 ILE A O 1
ATOM 1257 N N . ILE A 1 158 ? -36.779 -0.939 34.388 1.00 58.12 158 ILE A N 1
ATOM 1258 C CA . ILE A 1 158 ? -36.995 -2.320 34.836 1.00 58.12 158 ILE A CA 1
ATOM 1259 C C . ILE A 1 158 ? -35.611 -2.877 35.201 1.00 58.12 158 ILE A C 1
ATOM 1261 O O . ILE A 1 158 ? -34.765 -3.022 34.308 1.00 58.12 158 ILE A O 1
ATOM 1265 N N . PRO A 1 159 ? -35.313 -3.149 36.484 1.00 56.09 159 PRO A N 1
ATOM 1266 C CA . PRO A 1 159 ? -34.022 -3.702 36.856 1.00 56.09 159 PRO A CA 1
ATOM 1267 C C . PRO A 1 159 ? -33.874 -5.082 36.209 1.00 56.09 159 PRO A C 1
ATOM 1269 O O . PRO A 1 159 ? -34.677 -5.988 36.436 1.00 56.09 159 PRO A O 1
ATOM 1272 N N . LYS A 1 160 ? -32.834 -5.255 35.384 1.00 57.03 160 LYS A N 1
ATOM 1273 C CA . LYS A 1 160 ? -32.461 -6.584 34.895 1.00 57.03 160 LYS A CA 1
ATOM 1274 C C . LYS A 1 160 ? -32.049 -7.422 36.105 1.00 57.03 160 LYS A C 1
ATOM 1276 O O . LYS A 1 160 ? -31.078 -7.086 36.781 1.00 57.03 160 LYS A O 1
ATOM 1281 N N . ARG A 1 161 ? -32.809 -8.489 36.374 1.00 46.28 161 ARG A N 1
ATOM 1282 C CA . ARG A 1 161 ? -32.519 -9.483 37.417 1.00 46.28 161 ARG A CA 1
ATOM 1283 C C . ARG A 1 161 ? -31.059 -9.929 37.317 1.00 46.28 161 ARG A C 1
ATOM 1285 O O . ARG A 1 161 ? -30.618 -10.369 36.254 1.00 46.28 161 ARG A O 1
ATOM 1292 N N . LYS A 1 162 ? -30.328 -9.855 38.433 1.00 50.91 162 LYS A N 1
ATOM 1293 C CA . LYS A 1 162 ? -29.064 -10.577 38.587 1.00 50.91 162 LYS A CA 1
ATOM 1294 C C . LYS A 1 162 ? -29.371 -12.070 38.474 1.00 50.91 162 LYS A C 1
ATOM 1296 O O . LYS A 1 162 ? -30.211 -12.599 39.198 1.00 50.91 162 LYS A O 1
ATOM 1301 N N . LYS A 1 163 ? -28.718 -12.746 37.532 1.00 50.19 163 LYS A N 1
ATOM 1302 C CA . LYS A 1 163 ? -28.778 -14.201 37.405 1.00 50.19 163 LYS A CA 1
ATOM 1303 C C . LYS A 1 163 ? -27.982 -14.780 38.583 1.00 50.19 163 LYS A C 1
ATOM 1305 O O . LYS A 1 163 ? -26.763 -14.661 38.578 1.00 50.19 163 LYS A O 1
ATOM 1310 N N . GLY A 1 164 ? -28.663 -15.330 39.592 1.00 56.91 164 GLY A N 1
ATOM 1311 C CA . GLY A 1 164 ? -28.014 -16.125 40.647 1.00 56.91 164 GLY A CA 1
ATOM 1312 C C . GLY A 1 164 ? -28.322 -15.791 42.111 1.00 56.91 164 GLY A C 1
ATOM 1313 O O . GLY A 1 164 ? -27.622 -16.306 42.973 1.00 56.91 164 GLY A O 1
ATOM 1314 N N . GLU A 1 165 ? -29.331 -14.979 42.440 1.00 43.12 165 GLU A N 1
ATOM 1315 C CA . GLU A 1 165 ? -29.670 -14.733 43.853 1.00 43.12 165 GLU A CA 1
ATOM 1316 C C . GLU A 1 165 ? -30.621 -15.822 44.380 1.00 43.12 165 GLU A C 1
ATOM 1318 O O . GLU A 1 165 ? -31.833 -15.808 44.153 1.00 43.12 165 GLU A O 1
ATOM 1323 N N . ARG A 1 166 ? -30.014 -16.834 45.011 1.00 46.22 166 ARG A N 1
ATOM 1324 C CA . ARG A 1 166 ? -30.659 -17.971 45.677 1.00 46.22 166 ARG A CA 1
ATOM 1325 C C . ARG A 1 166 ? -31.426 -17.439 46.894 1.00 46.22 166 ARG A C 1
ATOM 1327 O O . ARG A 1 166 ? -30.813 -16.919 47.819 1.00 46.22 166 ARG A O 1
ATOM 1334 N N . ARG A 1 167 ? -32.758 -17.536 46.887 1.00 46.19 167 ARG A N 1
ATOM 1335 C CA . ARG A 1 167 ? -33.590 -17.163 48.042 1.00 46.19 167 ARG A CA 1
ATOM 1336 C C . ARG A 1 167 ? -33.372 -18.174 49.169 1.00 46.19 167 ARG A C 1
ATOM 1338 O O . ARG A 1 167 ? -33.797 -19.316 49.042 1.00 46.19 167 ARG A O 1
ATOM 1345 N N . THR A 1 168 ? -32.750 -17.752 50.264 1.00 40.88 168 THR A N 1
ATOM 1346 C CA . THR A 1 168 ? -32.982 -18.355 51.580 1.00 40.88 168 THR A CA 1
ATOM 1347 C C . THR A 1 168 ? -34.268 -17.745 52.123 1.00 40.88 168 THR A C 1
ATOM 1349 O O . THR A 1 168 ? -34.330 -16.541 52.370 1.00 40.88 168 THR A O 1
ATOM 1352 N N . VAL A 1 169 ? -35.319 -18.555 52.214 1.00 39.06 169 VAL A N 1
ATOM 1353 C CA . VAL A 1 169 ? -36.573 -18.179 52.870 1.00 39.06 169 VAL A CA 1
ATOM 1354 C C . VAL A 1 169 ? -36.294 -18.176 54.370 1.00 39.06 169 VAL A C 1
ATOM 1356 O O . VAL A 1 169 ? -36.023 -19.223 54.945 1.00 39.06 169 VAL A O 1
ATOM 1359 N N . SER A 1 170 ? -36.278 -16.994 54.979 1.00 36.16 170 SER A N 1
ATOM 1360 C CA . SER A 1 170 ? -36.321 -16.834 56.430 1.00 36.16 170 SER A CA 1
ATOM 1361 C C . SER A 1 170 ? -37.780 -16.905 56.869 1.00 36.16 170 SER A C 1
ATOM 1363 O O . SER A 1 170 ? -38.574 -16.033 56.506 1.00 36.16 170 SER A O 1
ATOM 1365 N N . GLU A 1 171 ? -38.120 -17.954 57.608 1.00 37.66 171 GLU A N 1
ATOM 1366 C CA . GLU A 1 171 ? -39.398 -18.103 58.294 1.00 37.66 171 GLU A CA 1
ATOM 1367 C C . GLU A 1 171 ? -39.544 -17.041 59.392 1.00 37.66 171 GLU A C 1
ATOM 1369 O O . GLU A 1 171 ? -38.612 -16.745 60.140 1.00 37.66 171 GLU A O 1
ATOM 1374 N N . GLY A 1 172 ? -40.735 -16.457 59.460 1.00 32.69 172 GLY A N 1
ATOM 1375 C CA . GLY A 1 172 ? -41.198 -15.565 60.514 1.00 32.69 172 GLY A CA 1
ATOM 1376 C C . GLY A 1 172 ? -42.699 -15.792 60.730 1.00 32.69 172 GLY A C 1
ATOM 1377 O O . GLY A 1 172 ? -43.378 -16.282 59.828 1.00 32.69 172 GLY A O 1
ATOM 1378 N N . PRO A 1 173 ? -43.215 -15.495 61.929 1.00 44.09 173 PRO A N 1
ATOM 1379 C CA . PRO A 1 173 ? -43.952 -16.458 62.741 1.00 44.09 173 PRO A CA 1
ATOM 1380 C C . PRO A 1 173 ? -45.459 -16.413 62.489 1.00 44.09 173 PRO A C 1
ATOM 1382 O O . PRO A 1 173 ? -46.034 -15.344 62.283 1.00 44.09 173 PRO A O 1
ATOM 1385 N N . THR A 1 174 ? -46.124 -17.566 62.564 1.00 36.88 174 THR A N 1
ATOM 1386 C CA . THR A 1 174 ? -47.591 -17.643 62.560 1.00 36.88 174 THR A CA 1
ATOM 1387 C C . THR A 1 174 ? -48.092 -18.338 63.822 1.00 36.88 174 THR A C 1
ATOM 1389 O O . THR A 1 174 ? -47.455 -19.239 64.355 1.00 36.88 174 THR A O 1
ATOM 1392 N N . LYS A 1 175 ? -49.184 -17.780 64.344 1.00 39.44 175 LYS A N 1
ATOM 1393 C CA . LYS A 1 175 ? -49.742 -17.945 65.686 1.00 39.44 175 LYS A CA 1
ATOM 1394 C C . LYS A 1 175 ? -50.320 -19.342 65.941 1.00 39.44 175 LYS A C 1
ATOM 1396 O O . LYS A 1 175 ? -50.710 -20.039 65.015 1.00 39.44 175 LYS A O 1
ATOM 1401 N N . ALA A 1 176 ? -50.385 -19.660 67.232 1.00 32.94 176 ALA A N 1
ATOM 1402 C CA . ALA A 1 176 ? -50.939 -20.861 67.848 1.00 32.94 176 ALA A CA 1
ATOM 1403 C C . ALA A 1 176 ? -52.476 -20.992 67.749 1.00 32.94 176 ALA A C 1
ATOM 1405 O O . ALA A 1 176 ? -53.156 -20.012 67.437 1.00 32.94 176 ALA A O 1
ATOM 1406 N N . ALA A 1 177 ? -52.940 -22.181 68.178 1.00 35.03 177 ALA A N 1
ATOM 1407 C CA . ALA A 1 177 ? -54.300 -22.743 68.286 1.00 35.03 177 ALA A CA 1
ATOM 1408 C C . ALA A 1 177 ? -54.760 -23.479 67.008 1.00 35.03 177 ALA A C 1
ATOM 1410 O O . ALA A 1 177 ? -54.809 -22.870 65.948 1.00 35.03 177 ALA A O 1
ATOM 1411 N N . THR A 1 178 ? -55.086 -24.776 67.002 1.00 37.84 178 THR A N 1
ATOM 1412 C CA . THR A 1 178 ? -55.429 -25.742 68.069 1.00 37.84 178 THR A CA 1
ATOM 1413 C C . THR A 1 178 ? -55.277 -27.168 67.529 1.00 37.84 178 THR A C 1
ATOM 1415 O O . THR A 1 178 ? -55.364 -27.377 66.319 1.00 37.84 178 THR A O 1
ATOM 1418 N N . ASP A 1 179 ? -55.067 -28.101 68.456 1.00 35.69 179 ASP A N 1
ATOM 1419 C CA . ASP A 1 179 ? -55.021 -29.553 68.288 1.00 35.69 179 ASP A CA 1
ATOM 1420 C C . ASP A 1 179 ? -56.252 -30.130 67.570 1.00 35.69 179 ASP A C 1
ATOM 1422 O O . ASP A 1 179 ? -57.380 -29.730 67.854 1.00 35.69 179 ASP A O 1
ATOM 1426 N N . ASP A 1 180 ? -56.025 -31.109 66.693 1.00 38.56 180 ASP A N 1
ATOM 1427 C CA . ASP A 1 180 ? -56.702 -32.402 66.808 1.00 38.56 180 ASP A CA 1
ATOM 1428 C C . ASP A 1 180 ? -55.882 -33.490 66.102 1.00 38.56 180 ASP A C 1
ATOM 1430 O O . ASP A 1 180 ? -55.368 -33.323 64.990 1.00 38.56 180 ASP A O 1
ATOM 1434 N N . ASP A 1 181 ? -55.713 -34.582 66.833 1.00 36.38 181 ASP A N 1
ATOM 1435 C CA . ASP A 1 181 ? -54.822 -35.698 66.568 1.00 36.38 181 ASP A CA 1
ATOM 1436 C C . ASP A 1 181 ? -55.391 -36.715 65.562 1.00 36.38 181 ASP A C 1
ATOM 1438 O O . ASP A 1 181 ? -56.597 -36.886 65.400 1.00 36.38 181 ASP A O 1
ATOM 1442 N N . ALA A 1 182 ? -54.451 -37.506 65.037 1.00 35.06 182 ALA A N 1
ATOM 1443 C CA . ALA A 1 182 ? -54.580 -38.927 64.702 1.00 35.06 182 ALA A CA 1
ATOM 1444 C C . ALA A 1 182 ? -54.891 -39.373 63.249 1.00 35.06 182 ALA A C 1
ATOM 1446 O O . ALA A 1 182 ? -55.988 -39.263 62.715 1.00 35.06 182 ALA A O 1
ATOM 1447 N N . GLN A 1 183 ? -53.884 -40.109 62.748 1.00 40.44 183 GLN A N 1
ATOM 1448 C CA . GLN A 1 183 ? -53.947 -41.397 62.034 1.00 40.44 183 GLN A CA 1
ATOM 1449 C C . GLN A 1 183 ? -53.792 -41.442 60.498 1.00 40.44 183 GLN A C 1
ATOM 1451 O O . GLN A 1 183 ? -54.730 -41.418 59.712 1.00 40.44 183 GLN A O 1
ATOM 1456 N N . THR A 1 184 ? -52.525 -41.644 60.113 1.00 34.38 184 THR A N 1
ATOM 1457 C CA . THR A 1 184 ? -52.000 -42.659 59.169 1.00 34.38 184 THR A CA 1
ATOM 1458 C C . THR A 1 184 ? -52.990 -43.574 58.437 1.00 34.38 184 THR A C 1
ATOM 1460 O O . THR A 1 184 ? -53.642 -44.387 59.082 1.00 34.38 184 THR A O 1
ATOM 1463 N N . ALA A 1 185 ? -52.875 -43.637 57.100 1.00 35.56 185 ALA A N 1
ATOM 1464 C CA . ALA A 1 185 ? -52.747 -44.899 56.352 1.00 35.56 185 ALA A CA 1
ATOM 1465 C C . ALA A 1 185 ? -52.299 -44.689 54.888 1.00 35.56 185 ALA A C 1
ATOM 1467 O O . ALA A 1 185 ? -52.765 -43.805 54.176 1.00 35.56 185 ALA A O 1
ATOM 1468 N N . HIS A 1 186 ? -51.381 -45.556 54.461 1.00 31.69 186 HIS A N 1
ATOM 1469 C CA . HIS A 1 186 ? -50.874 -45.780 53.106 1.00 31.69 186 HIS A CA 1
ATOM 1470 C C . HIS A 1 186 ? -51.961 -46.064 52.048 1.00 31.69 186 HIS A C 1
ATOM 1472 O O . HIS A 1 186 ? -52.920 -46.767 52.340 1.00 31.69 186 HIS A O 1
ATOM 1478 N N . THR A 1 187 ? -51.713 -45.742 50.768 1.00 37.91 187 THR A N 1
ATOM 1479 C CA . THR A 1 187 ? -51.266 -46.685 49.702 1.00 37.91 187 THR A CA 1
ATOM 1480 C C . THR A 1 187 ? -51.394 -46.080 48.284 1.00 37.91 187 THR A C 1
ATOM 1482 O O . THR A 1 187 ? -52.351 -45.374 48.019 1.00 37.91 187 THR A O 1
ATOM 1485 N N . ARG A 1 188 ? -50.394 -46.385 47.419 1.00 34.53 188 ARG A N 1
ATOM 1486 C CA . ARG A 1 188 ? -50.423 -46.769 45.969 1.00 34.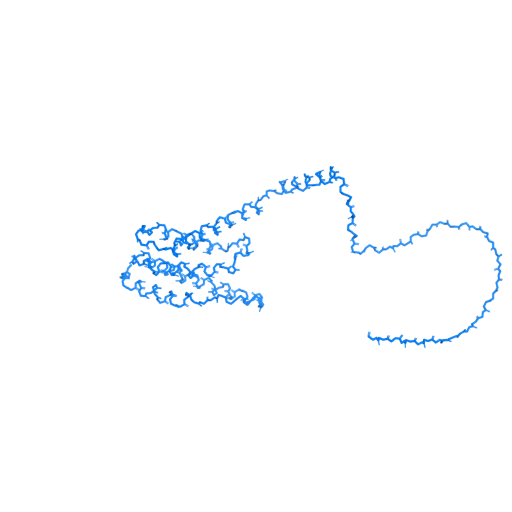53 188 ARG A CA 1
ATOM 1487 C C . ARG A 1 188 ? -51.366 -46.044 44.983 1.00 34.53 188 ARG A C 1
ATOM 1489 O O . ARG A 1 188 ? -52.498 -45.769 45.312 1.00 34.53 188 ARG A O 1
ATOM 1496 N N . ARG A 1 189 ? -51.106 -45.902 43.680 1.00 36.91 189 ARG A N 1
ATOM 1497 C CA . ARG A 1 189 ? -50.012 -46.027 42.682 1.00 36.91 189 ARG A CA 1
ATOM 1498 C C . ARG A 1 189 ? -50.749 -45.799 41.339 1.00 36.91 189 ARG A C 1
ATOM 1500 O O . ARG A 1 189 ? -51.900 -46.209 41.269 1.00 36.91 189 ARG A O 1
ATOM 1507 N N . GLU A 1 190 ? -50.042 -45.299 40.317 1.00 38.34 190 GLU A N 1
ATOM 1508 C CA . GLU A 1 190 ? -50.362 -45.470 38.873 1.00 38.34 190 GLU A CA 1
ATOM 1509 C C . GLU A 1 190 ? -51.646 -44.712 38.399 1.00 38.34 190 GLU A C 1
ATOM 1511 O O . GLU A 1 190 ? -52.617 -44.595 39.126 1.00 38.34 190 GLU A O 1
ATOM 1516 N N . ASP A 1 191 ? -51.725 -43.982 37.281 1.00 43.38 191 ASP A N 1
ATOM 1517 C CA . ASP A 1 191 ? -51.197 -44.194 35.935 1.00 43.38 191 ASP A CA 1
ATOM 1518 C C . ASP A 1 191 ? -51.028 -42.880 35.140 1.00 43.38 191 ASP A C 1
ATOM 1520 O O . ASP A 1 191 ? -51.763 -41.904 35.296 1.00 43.38 191 ASP A O 1
ATOM 1524 N N . VAL A 1 192 ? -50.058 -42.909 34.225 1.00 47.00 192 VAL A N 1
ATOM 1525 C CA . VAL A 1 192 ? -49.881 -41.996 33.082 1.00 47.00 192 VAL A CA 1
ATOM 1526 C C . VAL A 1 192 ? -50.582 -42.641 31.874 1.00 47.00 192 VAL A C 1
ATOM 1528 O O . VAL A 1 192 ? -50.572 -43.865 31.766 1.00 47.00 192 VAL A O 1
ATOM 1531 N N . PRO A 1 193 ? -51.112 -41.869 30.908 1.00 51.91 193 PRO A N 1
ATOM 1532 C CA . PRO A 1 193 ? -50.465 -41.925 29.595 1.00 51.91 193 PRO A CA 1
ATOM 1533 C C . PRO A 1 193 ? -50.307 -40.563 28.904 1.00 51.91 193 PRO A C 1
ATOM 1535 O O . PRO A 1 193 ? -51.194 -39.712 28.882 1.00 51.91 193 PRO A O 1
ATOM 1538 N N . GLN A 1 194 ? -49.141 -40.421 28.271 1.00 49.06 194 GLN A N 1
ATOM 1539 C CA . GLN A 1 194 ? -48.823 -39.477 27.204 1.00 49.06 194 GLN A CA 1
ATOM 1540 C C . GLN A 1 194 ? -49.537 -39.868 25.906 1.00 49.06 194 GLN A C 1
ATOM 1542 O O . GLN A 1 194 ? -49.363 -41.003 25.479 1.00 49.06 194 GLN A O 1
ATOM 1547 N N . ILE A 1 195 ? -50.174 -38.921 25.213 1.00 45.44 195 ILE A N 1
ATOM 1548 C CA . ILE A 1 195 ? -50.384 -38.891 23.747 1.00 45.44 195 ILE A CA 1
ATOM 1549 C C . ILE A 1 195 ? -50.574 -37.400 23.394 1.00 45.44 195 ILE A C 1
ATOM 1551 O O . ILE A 1 195 ? -51.223 -36.687 24.147 1.00 45.44 195 ILE A O 1
ATOM 1555 N N . GLY A 1 196 ? -50.055 -36.792 22.332 1.00 41.66 196 GLY A N 1
ATOM 1556 C CA . GLY A 1 196 ? -49.293 -37.236 21.175 1.00 41.66 196 GLY A CA 1
ATOM 1557 C C . GLY A 1 196 ? -49.121 -36.014 20.264 1.00 41.66 196 GLY A C 1
ATOM 1558 O O . GLY A 1 196 ? -49.965 -35.120 20.239 1.00 41.66 196 GLY A O 1
ATOM 1559 N N . ARG A 1 197 ? -47.981 -35.952 19.578 1.00 43.44 197 ARG A N 1
ATOM 1560 C CA . ARG A 1 197 ? -47.658 -34.940 18.568 1.00 43.44 197 ARG A CA 1
ATOM 1561 C C . ARG A 1 197 ? -48.454 -35.194 17.284 1.00 43.44 197 ARG A C 1
ATOM 1563 O O . ARG A 1 197 ? -48.609 -36.351 16.896 1.00 43.44 197 ARG A O 1
ATOM 1570 N N . GLN A 1 198 ? -48.812 -34.114 16.599 1.00 45.06 198 GLN A N 1
ATOM 1571 C CA . GLN A 1 198 ? -48.782 -34.025 15.139 1.00 45.06 198 GLN A CA 1
ATOM 1572 C C . GLN A 1 198 ? -47.908 -32.832 14.765 1.00 45.06 198 GLN A C 1
ATOM 1574 O O . GLN A 1 198 ? -47.947 -31.833 15.520 1.00 45.06 198 GLN A O 1
#

Organism: NCBI:txid935652

Radius of gyration: 33.8 Å; chains: 1; bounding box: 79×62×83 Å